Protein AF-A0A9Q8LG36-F1 (afdb_monomer)

Organism: Passalora fulva (NCBI:txid5499)

Mean predicted aligned error: 18.09 Å

Secondary structure (DSSP, 8-state):
-------------GGGEEEEEEE-TTS-EEEEEEEEEHHHHHHH-HHHHHHHHHTTSTTSPPPS---TTEEES--S-TTPPPPPHHHHHHHHHHHHT--TTS-GGGS---GGGSPP-TTS--HHHHHHHHHHHHHTT--HHHHHHHHHHHHHHHHHHSPPPHHHHHHHHHH-TT-HHHHHHHHHHHHHHHHTT------TT------EEE-TTS-EEE-S---HHHHHHHHHHHHHTTGGGG-HHHHHHHHHHHHHHHHHHHHHHHHHHHH---HHHHHHHHHHHHHHHHHHHHHHHHHHHHHHHHHHHHHHHHHHHHHHHHHHHHHHHHHHHHHHTT---

Radius of gyration: 33.24 Å; Cα contacts (8 Å, |Δi|>4): 312; chains: 1; bounding box: 101×82×97 Å

pLDDT: mean 75.53, std 16.31, range [35.5, 95.88]

Sequence (341 aa):
MPTTAANNMAPNNLNNTADVYVIDYQGLHQHVGKGINKTSLMLLSISAHSAFQTQASPGKAPPKTSDKHLFLLHEDKPGAPSAEPEAARIVCKWIDSYDPNKPIDAQVLTLDHIPESAGGPTLQQVVHLYHTAYAFRIDRQRRGNVLREAISDYIHNGPLSENEFRMLHDLLAFDDGTLKSAQHSTMHSQIHGCEPSKSKDDKQENKIVQDKDGKWHVYARPDPQEFEKIVAFAKGRGIWEGMEDAKRLIVCQKEQGLLSALQFQTREAHRLKDHKKATALRAQMAVKQALIKQLKEEMAAIGAAREAKEKARLEAAKKADEARKKKAEQEEARKQSQKPK

Nearest PDB structures (foldseek):
  3q84-assembly2_G  TM=3.338E-01  e=6.454E+00  Homo sapiens

Structure (mmCIF, N/CA/C/O backbone):
data_AF-A0A9Q8LG36-F1
#
_entry.id   AF-A0A9Q8LG36-F1
#
loop_
_atom_site.group_PDB
_atom_site.id
_atom_site.type_symbol
_atom_site.label_atom_id
_atom_site.label_alt_id
_atom_site.label_comp_id
_atom_site.label_asym_id
_atom_site.label_entity_id
_atom_site.label_seq_id
_atom_site.pdbx_PDB_ins_code
_atom_site.Cartn_x
_atom_site.Cartn_y
_atom_site.Cartn_z
_atom_site.occupancy
_atom_site.B_iso_or_equiv
_atom_site.auth_seq_id
_atom_site.auth_comp_id
_atom_site.auth_asym_id
_atom_site.auth_atom_id
_atom_site.pdbx_PDB_model_num
ATOM 1 N N . MET A 1 1 ? -58.826 -7.551 23.451 1.00 41.16 1 MET A N 1
ATOM 2 C CA . MET A 1 1 ? -58.103 -6.276 23.279 1.00 41.16 1 MET A CA 1
ATOM 3 C C . MET A 1 1 ? -56.631 -6.539 23.549 1.00 41.16 1 MET A C 1
ATOM 5 O O . MET A 1 1 ? -56.345 -6.982 24.655 1.00 41.16 1 MET A O 1
ATOM 9 N N . PRO A 1 2 ? -55.722 -6.384 22.575 1.00 36.31 2 PRO A N 1
ATOM 10 C CA . PRO A 1 2 ? -54.299 -6.521 22.836 1.00 36.31 2 PRO A CA 1
ATOM 11 C C . PRO A 1 2 ? -53.760 -5.189 23.366 1.00 36.31 2 PRO A C 1
ATOM 13 O O . PRO A 1 2 ? -53.934 -4.139 22.751 1.00 36.31 2 PRO A O 1
ATOM 16 N N . THR A 1 3 ? -53.146 -5.238 24.540 1.00 35.50 3 THR A N 1
ATOM 17 C CA . THR A 1 3 ? -52.443 -4.127 25.174 1.00 35.50 3 THR A CA 1
ATOM 18 C C . THR A 1 3 ? -51.145 -3.859 24.416 1.00 35.50 3 THR A C 1
ATOM 20 O O . THR A 1 3 ? -50.233 -4.680 24.394 1.00 35.50 3 THR A O 1
ATOM 23 N N . THR A 1 4 ? -51.080 -2.694 23.778 1.00 40.31 4 THR A N 1
ATOM 24 C CA . THR A 1 4 ? -49.877 -2.078 23.216 1.00 40.31 4 THR A CA 1
ATOM 25 C C . THR A 1 4 ? -48.801 -1.946 24.291 1.00 40.31 4 THR A C 1
ATOM 27 O O . THR A 1 4 ? -48.932 -1.138 25.211 1.00 40.31 4 THR A O 1
ATOM 30 N N . ALA A 1 5 ? -47.724 -2.722 24.168 1.00 38.59 5 ALA A N 1
ATOM 31 C CA . ALA A 1 5 ? -46.488 -2.469 24.892 1.00 38.59 5 ALA A CA 1
ATOM 32 C C . ALA A 1 5 ? -45.823 -1.233 24.273 1.00 38.59 5 ALA A C 1
ATOM 34 O O . ALA A 1 5 ? -45.309 -1.274 23.155 1.00 38.59 5 ALA A O 1
ATOM 35 N N . ALA A 1 6 ? -45.894 -0.112 24.988 1.00 38.28 6 ALA A N 1
ATOM 36 C CA . ALA A 1 6 ? -45.134 1.081 24.669 1.00 38.28 6 ALA A CA 1
ATOM 37 C C . ALA A 1 6 ? -43.638 0.754 24.781 1.00 38.28 6 ALA A C 1
ATOM 39 O O . ALA A 1 6 ? -43.144 0.391 25.849 1.00 38.28 6 ALA A O 1
ATOM 40 N N . ASN A 1 7 ? -42.931 0.872 23.657 1.00 37.97 7 ASN A N 1
ATOM 41 C CA . ASN A 1 7 ? -41.477 0.874 23.608 1.00 37.97 7 ASN A CA 1
ATOM 42 C C . ASN A 1 7 ? -40.963 2.027 24.479 1.00 37.97 7 ASN A C 1
ATOM 44 O O . ASN A 1 7 ? -41.039 3.193 24.093 1.00 37.97 7 ASN A O 1
ATOM 48 N N . ASN A 1 8 ? -40.421 1.687 25.646 1.00 37.72 8 ASN A N 1
ATOM 49 C CA . ASN A 1 8 ? -39.561 2.573 26.417 1.00 37.72 8 ASN A CA 1
ATOM 50 C C . ASN A 1 8 ? -38.268 2.796 25.620 1.00 37.72 8 ASN A C 1
ATOM 52 O O . ASN A 1 8 ? -37.292 2.064 25.774 1.00 37.72 8 ASN A O 1
ATOM 56 N N . MET A 1 9 ? -38.262 3.809 24.752 1.00 39.25 9 MET A N 1
ATOM 57 C CA . MET A 1 9 ? -37.021 4.431 24.303 1.00 39.25 9 MET A CA 1
ATOM 58 C C . MET A 1 9 ? -36.369 5.075 25.527 1.00 39.25 9 MET A C 1
ATOM 60 O O . MET A 1 9 ? -36.875 6.054 26.075 1.00 39.25 9 MET A O 1
ATOM 64 N N . ALA A 1 10 ? -35.269 4.479 25.984 1.00 36.72 10 ALA A N 1
ATOM 65 C CA . ALA A 1 10 ? -34.427 5.059 27.015 1.00 36.72 10 ALA A CA 1
ATOM 66 C C . ALA A 1 10 ? -33.993 6.482 26.600 1.00 36.72 10 ALA A C 1
ATOM 68 O O . ALA A 1 10 ? -33.726 6.718 25.418 1.00 36.72 10 ALA A O 1
ATOM 69 N N . PRO A 1 11 ? -33.917 7.438 27.540 1.00 39.19 11 PRO A N 1
ATOM 70 C CA . PRO A 1 11 ? -33.486 8.795 27.237 1.00 39.19 11 PRO A CA 1
ATOM 71 C C . PRO A 1 11 ? -32.058 8.778 26.676 1.00 39.19 11 PRO A C 1
ATOM 73 O O . PRO A 1 11 ? -31.136 8.267 27.313 1.00 39.19 11 PRO A O 1
ATOM 76 N N . ASN A 1 12 ? -31.889 9.345 25.477 1.00 42.06 12 ASN A N 1
ATOM 77 C CA . ASN A 1 12 ? -30.594 9.580 24.844 1.00 42.06 12 ASN A CA 1
ATOM 78 C C . ASN A 1 12 ? -29.689 10.351 25.809 1.00 42.06 12 ASN A C 1
ATOM 80 O O . ASN A 1 12 ? -29.863 11.548 26.040 1.00 42.06 12 ASN A O 1
ATOM 84 N N . ASN A 1 13 ? -28.709 9.652 26.370 1.00 48.84 13 ASN A N 1
ATOM 85 C CA . ASN A 1 13 ? -27.679 10.233 27.210 1.00 48.84 13 ASN A CA 1
ATOM 86 C C . ASN A 1 13 ? -26.701 10.987 26.289 1.00 48.84 13 ASN A C 1
ATOM 88 O O . ASN A 1 13 ? -25.654 10.461 25.917 1.00 48.84 13 ASN A O 1
ATOM 92 N N . LEU A 1 14 ? -27.074 12.210 25.886 1.00 52.03 14 LEU A N 1
ATOM 93 C CA . LEU A 1 14 ? -26.307 13.127 25.015 1.00 52.03 14 LEU A CA 1
ATOM 94 C C . LEU A 1 14 ? -24.850 13.335 25.480 1.00 52.03 14 LEU A C 1
ATOM 96 O O . LEU A 1 14 ? -23.993 13.752 24.707 1.00 52.03 14 LEU A O 1
ATOM 100 N N . ASN A 1 15 ? -24.543 12.987 26.732 1.00 64.62 15 ASN A N 1
ATOM 101 C CA . ASN A 1 15 ? -23.197 13.038 27.289 1.00 64.62 15 ASN A CA 1
ATOM 102 C C . ASN A 1 15 ? -22.247 11.929 26.800 1.00 64.62 15 ASN A C 1
ATOM 104 O O . ASN A 1 15 ? -21.044 12.046 27.036 1.00 64.62 15 ASN A O 1
ATOM 108 N N . ASN A 1 16 ? -22.739 10.874 26.135 1.00 84.69 16 ASN A N 1
ATOM 109 C CA . ASN A 1 16 ? -21.908 9.748 25.679 1.00 84.69 16 ASN A CA 1
ATOM 110 C C . ASN A 1 16 ? -21.645 9.720 24.164 1.00 84.69 16 ASN A C 1
ATOM 112 O O . ASN A 1 16 ? -21.193 8.706 23.632 1.00 84.69 16 ASN A O 1
ATOM 116 N N . THR A 1 17 ? -21.917 10.815 23.460 1.00 89.94 17 THR A N 1
ATOM 117 C CA . THR A 1 17 ? -21.641 10.935 22.025 1.00 89.94 17 THR A CA 1
ATOM 118 C C . THR A 1 17 ? -20.524 11.939 21.752 1.00 89.94 17 THR A C 1
ATOM 120 O O . THR A 1 17 ? -20.318 12.880 22.527 1.00 89.94 17 THR A O 1
ATOM 123 N N . ALA A 1 18 ? -19.805 11.732 20.651 1.00 90.94 18 ALA A N 1
ATOM 124 C CA . ALA A 1 18 ? -18.738 12.594 20.172 1.00 90.94 18 ALA A CA 1
ATOM 125 C C . ALA A 1 18 ? -18.892 12.899 18.677 1.00 90.94 18 ALA A C 1
ATOM 127 O O . ALA A 1 18 ? -19.234 12.018 17.889 1.00 90.94 18 ALA A O 1
ATOM 128 N N . ASP A 1 19 ? -18.583 14.134 18.297 1.00 91.62 19 ASP A N 1
ATOM 129 C CA . ASP A 1 19 ? -18.460 14.542 16.903 1.00 91.62 19 ASP A CA 1
ATOM 130 C C . ASP A 1 19 ? -16.986 14.484 16.489 1.00 91.62 19 ASP A C 1
ATOM 132 O O . ASP A 1 19 ? -16.099 14.960 17.205 1.00 91.62 19 ASP A O 1
ATOM 136 N N . VAL A 1 20 ? -16.716 13.880 15.335 1.00 92.06 20 VAL A N 1
ATOM 137 C CA . VAL A 1 20 ? -15.369 13.623 14.822 1.00 92.06 20 VAL A CA 1
ATOM 138 C C . VAL A 1 20 ? -15.087 14.516 13.626 1.00 92.06 20 VAL A C 1
ATOM 140 O O . VAL A 1 20 ? -15.834 14.510 12.644 1.00 92.06 20 VAL A O 1
ATOM 143 N N . TYR A 1 21 ? -13.971 15.237 13.692 1.00 91.62 21 TYR A N 1
ATOM 144 C CA . TYR A 1 21 ? -13.496 16.122 12.637 1.00 91.62 21 TYR A CA 1
ATOM 145 C C . TYR A 1 21 ? -12.107 15.700 12.156 1.00 91.62 21 TYR A C 1
ATOM 147 O O . TYR A 1 21 ? -11.261 15.255 12.940 1.00 91.62 21 TYR A O 1
ATOM 155 N N . VAL A 1 22 ? -11.863 15.884 10.862 1.00 89.81 22 VAL A N 1
ATOM 156 C CA . VAL A 1 22 ? -10.539 15.772 10.237 1.00 89.81 22 VAL A CA 1
ATOM 157 C C . VAL A 1 22 ? -10.182 17.093 9.574 1.00 89.81 22 VAL A C 1
ATOM 159 O O . VAL A 1 22 ? -11.069 17.835 9.163 1.00 89.81 22 VAL A O 1
ATOM 162 N N . ILE A 1 23 ? -8.891 17.386 9.475 1.00 83.50 23 ILE A N 1
ATOM 163 C CA . ILE A 1 23 ? -8.388 18.521 8.701 1.00 83.50 23 ILE A CA 1
ATOM 164 C C . ILE A 1 23 ? -7.998 17.976 7.330 1.00 83.50 23 ILE A C 1
ATOM 166 O O . ILE A 1 23 ? -7.192 17.047 7.252 1.00 83.50 23 ILE A O 1
ATOM 170 N N . ASP A 1 24 ? -8.596 18.507 6.268 1.00 79.75 24 ASP A N 1
ATOM 171 C CA . ASP A 1 24 ? -8.255 18.110 4.903 1.00 79.75 24 ASP A CA 1
ATOM 172 C C . ASP A 1 24 ? -6.941 18.749 4.417 1.00 79.75 24 ASP A C 1
ATOM 174 O O . ASP A 1 24 ? -6.281 19.518 5.118 1.00 79.75 24 ASP A O 1
ATOM 178 N N . TYR A 1 25 ? -6.546 18.438 3.181 1.00 74.81 25 TYR A N 1
ATOM 179 C CA . TYR A 1 25 ? -5.323 18.968 2.571 1.00 74.81 25 TYR A CA 1
ATOM 180 C C . TYR A 1 25 ? -5.343 20.493 2.348 1.00 74.81 25 TYR A C 1
ATOM 182 O O . TYR A 1 25 ? -4.298 21.074 2.064 1.00 74.81 25 TYR A O 1
ATOM 190 N N . GLN A 1 26 ? -6.507 21.144 2.449 1.00 78.38 26 GLN A N 1
ATOM 191 C CA . GLN A 1 26 ? -6.664 22.599 2.358 1.00 78.38 26 GLN A CA 1
ATOM 192 C C . GLN A 1 26 ? -6.627 23.271 3.736 1.00 78.38 26 GLN A C 1
ATOM 194 O O . GLN A 1 26 ? -6.734 24.494 3.821 1.00 78.38 26 GLN A O 1
ATOM 199 N N . GLY A 1 27 ? -6.477 22.494 4.814 1.00 76.44 27 GLY A N 1
ATOM 200 C CA . GLY A 1 27 ? -6.545 22.998 6.181 1.00 76.44 27 GLY A CA 1
ATOM 201 C C . GLY A 1 27 ? -7.978 23.210 6.678 1.00 76.44 27 GLY A C 1
ATOM 202 O O . GLY A 1 27 ? -8.170 23.827 7.725 1.00 76.44 27 GLY A O 1
ATOM 203 N N . LEU A 1 28 ? -8.996 22.730 5.954 1.00 81.94 28 LEU A N 1
ATOM 204 C CA . LEU A 1 28 ? -10.392 22.890 6.350 1.00 81.94 28 LEU A CA 1
ATOM 205 C C . LEU A 1 28 ? -10.835 21.740 7.252 1.00 81.94 28 LEU A C 1
ATOM 207 O O . LEU A 1 28 ? -10.562 20.566 7.003 1.00 81.94 28 LEU A O 1
ATOM 211 N N . HIS A 1 29 ? -11.566 22.090 8.309 1.00 85.62 29 HIS A N 1
ATOM 212 C CA . HIS A 1 29 ? -12.158 21.117 9.217 1.00 85.62 29 HIS A CA 1
ATOM 213 C C . HIS A 1 29 ? -13.386 20.484 8.557 1.00 85.62 29 HIS A C 1
ATOM 215 O O . HIS A 1 29 ? -14.403 21.147 8.348 1.00 85.62 29 HIS A O 1
ATOM 221 N N . GLN A 1 30 ? -13.317 19.188 8.279 1.00 90.38 30 GLN A N 1
ATOM 222 C CA . GLN A 1 30 ? -14.431 18.405 7.767 1.00 90.38 30 GLN A CA 1
ATOM 223 C C . GLN A 1 30 ? -15.044 17.551 8.871 1.00 90.38 30 GLN A C 1
ATOM 225 O O . GLN A 1 30 ? -14.354 16.806 9.567 1.00 90.38 30 GLN A O 1
ATOM 230 N N . HIS A 1 31 ? -16.365 17.630 9.004 1.00 92.50 31 HIS A N 1
ATOM 231 C CA . HIS A 1 31 ? -17.130 16.766 9.893 1.00 92.50 31 HIS A CA 1
ATOM 232 C C . HIS A 1 31 ? -17.283 15.376 9.254 1.00 92.50 31 HIS A C 1
ATOM 234 O O . HIS A 1 31 ? -17.828 15.250 8.153 1.00 92.50 31 HIS A O 1
ATOM 240 N N . VAL A 1 32 ? -16.790 14.334 9.927 1.00 93.56 32 VAL A N 1
ATOM 241 C CA . VAL A 1 32 ? -16.752 12.955 9.395 1.00 93.56 32 VAL A CA 1
ATOM 242 C C . VAL A 1 32 ? -17.523 11.941 10.240 1.00 93.56 32 VAL A C 1
ATOM 244 O O . VAL A 1 32 ? -17.821 10.850 9.769 1.00 93.56 32 VAL A O 1
ATOM 247 N N . GLY A 1 33 ? -17.909 12.284 11.465 1.00 92.56 33 GLY A N 1
ATOM 248 C CA . GLY A 1 33 ? -18.753 11.418 12.281 1.00 92.56 33 GLY A CA 1
ATOM 249 C C . GLY A 1 33 ? -19.581 12.243 13.242 1.00 92.56 33 GLY A C 1
ATOM 250 O O . GLY A 1 33 ? -19.007 12.918 14.085 1.00 92.56 33 GLY A O 1
ATOM 251 N N . LYS A 1 34 ? -20.908 12.174 13.124 1.00 92.44 34 LYS A N 1
ATOM 252 C CA . LYS A 1 34 ? -21.833 12.884 14.008 1.00 92.44 34 LYS A CA 1
ATOM 253 C C . LYS A 1 34 ? -22.373 11.934 15.065 1.00 92.44 34 LYS A C 1
ATOM 255 O O . LYS A 1 34 ? -22.936 10.903 14.710 1.00 92.44 34 LYS A O 1
ATOM 260 N N . GLY A 1 35 ? -22.275 12.316 16.332 1.00 90.81 35 GLY A N 1
ATOM 261 C CA . GLY A 1 35 ? -22.903 11.589 17.431 1.00 90.81 35 GLY A CA 1
ATOM 262 C C . GLY A 1 35 ? -22.339 10.184 17.674 1.00 90.81 35 GLY A C 1
ATOM 263 O O . GLY A 1 35 ? -23.063 9.331 18.176 1.00 90.81 35 GLY A O 1
ATOM 264 N N . ILE A 1 36 ? -21.070 9.946 17.338 1.00 93.31 36 ILE A N 1
ATOM 265 C CA . ILE A 1 36 ? -20.403 8.644 17.482 1.00 93.31 36 ILE A CA 1
ATOM 266 C C . ILE A 1 36 ? -20.351 8.241 18.955 1.00 93.31 36 ILE A C 1
ATOM 268 O O . ILE A 1 36 ? -20.038 9.070 19.816 1.00 93.31 36 ILE A O 1
ATOM 272 N N . ASN A 1 37 ? -20.601 6.966 19.263 1.00 91.81 37 ASN A N 1
ATOM 273 C CA . ASN A 1 37 ? -20.491 6.462 20.630 1.00 91.81 37 ASN A CA 1
ATOM 274 C C . ASN A 1 37 ? -19.079 6.695 21.207 1.00 91.81 37 ASN A C 1
ATOM 276 O O . ASN A 1 37 ? -18.092 6.091 20.776 1.00 91.81 37 ASN A O 1
ATOM 280 N N . LYS A 1 38 ? -18.983 7.553 22.230 1.00 90.56 38 LYS A N 1
ATOM 281 C CA . LYS A 1 38 ? -17.713 7.964 22.846 1.00 90.56 38 LYS A CA 1
ATOM 282 C C . LYS A 1 38 ? -16.985 6.792 23.499 1.00 90.56 38 LYS A C 1
ATOM 284 O O . LYS A 1 38 ? -15.760 6.735 23.445 1.00 90.56 38 LYS A O 1
ATOM 289 N N . THR A 1 39 ? -17.718 5.847 24.087 1.00 90.38 39 THR A N 1
ATOM 290 C CA . THR A 1 39 ? -17.139 4.656 24.723 1.00 90.38 39 THR A CA 1
ATOM 291 C C . THR A 1 39 ? -16.475 3.750 23.686 1.00 90.38 39 THR A C 1
ATOM 293 O O . THR A 1 39 ? -15.311 3.393 23.858 1.00 90.38 39 THR A O 1
ATOM 296 N N . SER A 1 40 ? -17.166 3.437 22.586 1.00 92.50 40 SER A N 1
ATOM 297 C CA . SER A 1 40 ? -16.614 2.637 21.482 1.00 92.50 40 SER A CA 1
ATOM 298 C C . SER A 1 40 ? -15.424 3.335 20.826 1.00 92.50 40 SER A C 1
ATOM 300 O O . SER A 1 40 ? -14.384 2.718 20.595 1.00 92.50 40 SER A O 1
ATOM 302 N N . LEU A 1 41 ? -15.531 4.648 20.602 1.00 92.44 41 LEU A N 1
ATOM 303 C CA . LEU A 1 41 ? -14.451 5.459 20.047 1.00 92.44 41 LEU A CA 1
ATOM 304 C C . LEU A 1 41 ? -13.206 5.437 20.946 1.00 92.44 41 LEU A C 1
ATOM 306 O O . LEU A 1 41 ? -12.112 5.180 20.455 1.00 92.44 41 LEU A O 1
ATOM 310 N N . MET A 1 42 ? -13.354 5.628 22.259 1.00 91.25 42 MET A N 1
ATOM 311 C CA . MET A 1 42 ? -12.242 5.544 23.218 1.00 91.25 42 MET A CA 1
ATOM 312 C C . MET A 1 42 ? -11.682 4.129 23.394 1.00 91.25 42 MET A C 1
ATOM 314 O O . MET A 1 42 ? -10.530 3.985 23.798 1.00 91.25 42 MET A O 1
ATOM 318 N N . LEU A 1 43 ? -12.486 3.093 23.155 1.00 91.12 43 LEU A N 1
ATOM 319 C CA . LEU A 1 43 ? -12.048 1.702 23.238 1.00 91.12 43 LEU A CA 1
ATOM 320 C C . LEU A 1 43 ? -11.192 1.308 22.027 1.00 91.12 43 LEU A C 1
ATOM 322 O O . LEU A 1 43 ? -10.223 0.566 22.172 1.00 91.12 43 LEU A O 1
ATOM 326 N N . LEU A 1 44 ? -11.564 1.782 20.836 1.00 92.25 44 LEU A N 1
ATOM 327 C CA . LEU A 1 44 ? -10.950 1.375 19.571 1.00 92.25 44 LEU A CA 1
ATOM 328 C C . LEU A 1 44 ? -9.839 2.322 19.097 1.00 92.25 44 LEU A C 1
ATOM 330 O O . LEU A 1 44 ? -8.921 1.876 18.410 1.00 92.25 44 LEU A O 1
ATOM 334 N N . SER A 1 45 ? -9.900 3.606 19.463 1.00 92.81 45 SER A N 1
ATOM 335 C CA . SER A 1 45 ? -8.930 4.635 19.073 1.00 92.81 45 SER A CA 1
ATOM 336 C C . SER A 1 45 ? -8.108 5.099 20.272 1.00 92.81 45 SER A C 1
ATOM 338 O O . SER A 1 45 ? -8.608 5.777 21.173 1.00 92.81 45 SER A O 1
ATOM 340 N N . ILE A 1 46 ? -6.807 4.792 20.258 1.00 89.81 46 ILE A N 1
ATOM 341 C CA . ILE A 1 46 ? -5.863 5.260 21.290 1.00 89.81 46 ILE A CA 1
ATOM 342 C C . ILE A 1 46 ? -5.769 6.794 21.275 1.00 89.81 46 ILE A C 1
ATOM 344 O O . ILE A 1 46 ? -5.635 7.424 22.330 1.00 89.81 46 ILE A O 1
ATOM 348 N N . SER A 1 47 ? -5.881 7.409 20.091 1.00 86.75 47 SER A N 1
ATOM 349 C CA . SER A 1 47 ? -5.911 8.867 19.940 1.00 86.75 47 SER A CA 1
ATOM 350 C C . SER A 1 47 ? -7.112 9.469 20.672 1.00 86.75 47 SER A C 1
ATOM 352 O O . SER A 1 47 ? -6.950 10.410 21.448 1.00 86.75 47 SER A O 1
ATOM 354 N N . ALA A 1 48 ? -8.305 8.893 20.492 1.00 88.69 48 ALA A N 1
ATOM 355 C CA . ALA A 1 48 ? -9.517 9.361 21.157 1.00 88.69 48 ALA A CA 1
ATOM 356 C C . ALA A 1 48 ? -9.489 9.096 22.663 1.00 88.69 48 ALA A C 1
ATOM 358 O O . ALA A 1 48 ? -9.861 9.970 23.446 1.00 88.69 48 ALA A O 1
ATOM 359 N N . HIS A 1 49 ? -8.995 7.928 23.079 1.00 88.44 49 HIS A N 1
ATOM 360 C CA . HIS A 1 49 ? -8.783 7.605 24.488 1.00 88.44 49 HIS A CA 1
ATOM 361 C C . HIS A 1 49 ? -7.947 8.682 25.186 1.00 88.44 49 HIS A C 1
ATOM 363 O O . HIS A 1 49 ? -8.360 9.245 26.200 1.00 88.44 49 HIS A O 1
ATOM 369 N N . SER A 1 50 ? -6.805 9.021 24.584 1.00 84.06 50 SER A N 1
ATOM 370 C CA . SER A 1 50 ? -5.877 10.025 25.103 1.00 84.06 50 SER A CA 1
ATOM 371 C C . SER A 1 50 ? -6.505 11.422 25.124 1.00 84.06 50 SER A C 1
ATOM 373 O O . SER A 1 50 ? -6.405 12.127 26.131 1.00 84.06 50 SER A O 1
ATOM 375 N N . ALA A 1 51 ? -7.192 11.816 24.046 1.00 83.19 51 ALA A N 1
ATOM 376 C CA . ALA A 1 51 ? -7.840 13.122 23.933 1.00 83.19 51 ALA A CA 1
ATOM 377 C C . ALA A 1 51 ? -8.936 13.320 24.995 1.00 83.19 51 ALA A C 1
ATOM 379 O O . ALA A 1 51 ? -8.976 14.345 25.673 1.00 83.19 51 ALA A O 1
ATOM 380 N N . PHE A 1 52 ? -9.793 12.321 25.208 1.00 83.56 52 PHE A N 1
ATOM 381 C CA . PHE A 1 52 ? -10.893 12.438 26.163 1.00 83.56 52 PHE A CA 1
ATOM 382 C C . PHE A 1 52 ? -10.478 12.226 27.625 1.00 83.56 52 PHE A C 1
ATOM 384 O O . PHE A 1 52 ? -11.078 12.834 28.511 1.00 83.56 52 PHE A O 1
ATOM 391 N N . GLN A 1 53 ? -9.445 11.425 27.914 1.00 79.00 53 GLN A N 1
ATOM 392 C CA . GLN A 1 53 ? -8.927 11.280 29.284 1.00 79.00 53 GLN A CA 1
ATOM 393 C C . GLN A 1 53 ? -8.129 12.497 29.756 1.00 79.00 53 GLN A C 1
ATOM 395 O O . GLN A 1 53 ? -8.220 12.886 30.923 1.00 79.00 53 GLN A O 1
ATOM 400 N N . THR A 1 54 ? -7.359 13.131 28.867 1.00 65.56 54 THR A N 1
ATOM 401 C CA . THR A 1 54 ? -6.613 14.351 29.215 1.00 65.56 54 THR A CA 1
ATOM 402 C C . THR A 1 54 ? -7.538 15.516 29.560 1.00 65.56 54 THR A C 1
ATOM 404 O O . THR A 1 54 ? -7.213 16.290 30.457 1.00 65.56 54 THR A O 1
ATOM 407 N N . GLN A 1 55 ? -8.725 15.585 28.951 1.00 61.00 55 GLN A N 1
ATOM 408 C CA . GLN A 1 55 ? -9.782 16.536 29.315 1.00 61.00 55 GLN A CA 1
ATOM 409 C C . GLN A 1 55 ? -10.425 16.268 30.690 1.00 61.00 55 GLN A C 1
ATOM 411 O O . GLN A 1 55 ? -11.039 17.168 31.258 1.00 61.00 55 GLN A O 1
ATOM 416 N N . ALA A 1 56 ? -10.308 15.049 31.226 1.00 57.53 56 ALA A N 1
ATOM 417 C CA . ALA A 1 56 ? -10.941 14.644 32.484 1.00 57.53 56 ALA A CA 1
ATOM 418 C C . ALA A 1 56 ? -10.015 14.756 33.712 1.00 57.53 56 ALA A C 1
ATOM 420 O O . ALA A 1 56 ? -10.471 14.571 34.840 1.00 57.53 56 ALA A O 1
ATOM 421 N N . SER A 1 57 ? -8.723 15.045 33.520 1.00 52.34 57 SER A N 1
ATOM 422 C CA . SER A 1 57 ? -7.739 15.071 34.609 1.00 52.34 57 SER A CA 1
ATOM 423 C C . SER A 1 57 ? -7.757 16.412 35.370 1.00 52.34 57 SER A C 1
ATOM 425 O O . SER A 1 57 ? -7.543 17.458 34.752 1.00 52.34 57 SER A O 1
ATOM 427 N N . PRO A 1 58 ? -7.946 16.420 36.704 1.00 46.31 58 PRO A N 1
ATOM 428 C CA . PRO A 1 58 ? -7.920 17.645 37.497 1.00 46.31 58 PRO A CA 1
ATOM 429 C C . PRO A 1 58 ? -6.486 18.191 37.572 1.00 46.31 58 PRO A C 1
ATOM 431 O O . PRO A 1 58 ? -5.586 17.520 38.068 1.00 46.31 58 PRO A O 1
ATOM 434 N N . GLY A 1 59 ? -6.264 19.408 37.063 1.00 55.53 59 GLY A N 1
ATOM 435 C CA . GLY A 1 59 ? -4.992 20.137 37.196 1.00 55.53 59 GLY A CA 1
ATOM 436 C C . GLY A 1 59 ? -4.226 20.426 35.900 1.00 55.53 59 GLY A C 1
ATOM 437 O O . GLY A 1 59 ? -3.249 21.169 35.943 1.00 55.53 59 GLY A O 1
ATOM 438 N N . LYS A 1 60 ? -4.657 19.911 34.739 1.00 52.41 60 LYS A N 1
ATOM 439 C CA . LYS A 1 60 ? -4.149 20.374 33.433 1.00 52.41 60 LYS A CA 1
ATOM 440 C C . LYS A 1 60 ? -5.092 21.423 32.855 1.00 52.41 60 LYS A C 1
ATOM 442 O O . LYS A 1 60 ? -6.306 21.248 32.898 1.00 52.41 60 LYS A O 1
ATOM 447 N N . ALA A 1 61 ? -4.527 22.515 32.331 1.00 48.28 61 ALA A N 1
ATOM 448 C CA .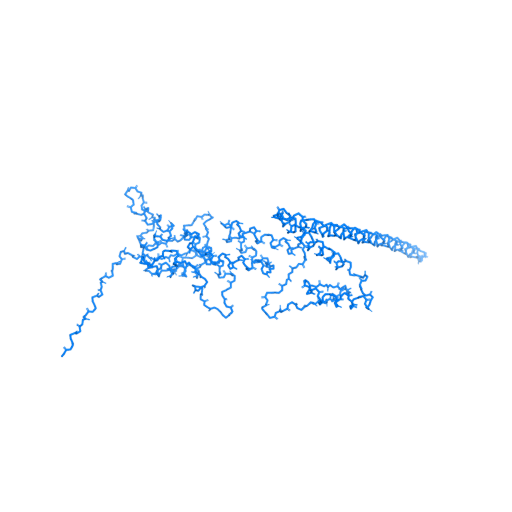 ALA A 1 61 ? -5.301 23.534 31.633 1.00 48.28 61 ALA A CA 1
ATOM 449 C C . ALA A 1 61 ? -6.132 22.853 30.529 1.00 48.28 61 ALA A C 1
ATOM 451 O O . ALA A 1 61 ? -5.562 22.062 29.768 1.00 48.28 61 ALA A O 1
ATOM 452 N N . PRO A 1 62 ? -7.453 23.097 30.463 1.00 48.38 62 PRO A N 1
ATOM 453 C CA . PRO A 1 62 ? -8.291 22.480 29.449 1.00 48.38 62 PRO A CA 1
ATOM 454 C C . PRO A 1 62 ? -7.730 22.826 28.062 1.00 48.38 62 PRO A C 1
ATOM 456 O O . PRO A 1 62 ? -7.293 23.966 27.854 1.00 48.38 62 PRO A O 1
ATOM 459 N N . PRO A 1 63 ? -7.694 21.872 27.114 1.00 49.44 63 PRO A N 1
ATOM 460 C CA . PRO A 1 63 ? -7.338 22.198 25.740 1.00 49.44 63 PRO A CA 1
ATOM 461 C C . PRO A 1 63 ? -8.255 23.322 25.239 1.00 49.44 63 PRO A C 1
ATOM 463 O O . PRO A 1 63 ? -9.424 23.388 25.614 1.00 49.44 63 PRO A O 1
ATOM 466 N N . LYS A 1 64 ? -7.729 24.217 24.391 1.00 48.97 64 LYS A N 1
ATOM 467 C CA . LYS A 1 64 ? -8.445 25.398 23.855 1.00 48.97 64 LYS A CA 1
ATOM 468 C C . LYS A 1 64 ? -9.747 25.068 23.100 1.00 48.97 64 LYS A C 1
ATOM 470 O O . LYS A 1 64 ? -10.469 25.982 22.719 1.00 48.97 64 LYS A O 1
ATOM 475 N N . THR A 1 65 ? -10.052 23.795 22.874 1.00 47.78 65 THR A N 1
ATOM 476 C CA . THR A 1 65 ? -11.310 23.320 22.301 1.00 47.78 65 THR A CA 1
ATOM 477 C C . THR A 1 65 ? -12.390 23.308 23.385 1.00 47.78 65 THR A C 1
ATOM 479 O O . THR A 1 65 ? -12.396 22.442 24.259 1.00 47.78 65 THR A O 1
ATOM 482 N N . SER A 1 66 ? -13.300 24.277 23.334 1.00 47.03 66 SER A N 1
ATOM 483 C CA . SER A 1 66 ? -14.383 24.496 24.303 1.00 47.03 66 SER A CA 1
ATOM 484 C C . SER A 1 66 ? -15.422 23.367 24.402 1.00 47.03 66 SER A C 1
ATOM 486 O O . SER A 1 66 ? -16.239 23.399 25.319 1.00 47.03 66 SER A O 1
ATOM 488 N N . ASP A 1 67 ? -15.380 22.353 23.530 1.00 58.41 67 ASP A N 1
ATOM 489 C CA . ASP A 1 67 ? -16.404 21.306 23.454 1.00 58.41 67 ASP A CA 1
ATOM 490 C C . ASP A 1 67 ? -15.889 19.923 23.879 1.00 58.41 67 ASP A C 1
ATOM 492 O O . ASP A 1 67 ? -15.115 19.271 23.180 1.00 58.41 67 ASP A O 1
ATOM 496 N N . LYS A 1 68 ? -16.410 19.416 25.007 1.00 63.62 68 LYS A N 1
ATOM 497 C CA . LYS A 1 68 ? -16.136 18.073 25.582 1.00 63.62 68 LYS A CA 1
ATOM 498 C C . LYS A 1 68 ? -16.573 16.889 24.694 1.00 63.62 68 LYS A C 1
ATOM 500 O O . LYS A 1 68 ? -16.369 15.721 25.055 1.00 63.62 68 LYS A O 1
ATOM 505 N N . HIS A 1 69 ? -17.209 17.198 23.568 1.00 68.31 69 HIS A N 1
ATOM 506 C CA . HIS A 1 69 ? -17.775 16.259 22.603 1.00 68.31 69 HIS A CA 1
ATOM 507 C C . HIS A 1 69 ? -16.984 16.216 21.296 1.00 68.31 69 HIS A C 1
ATOM 509 O O . HIS A 1 69 ? -17.250 15.353 20.471 1.00 68.31 69 HIS A O 1
ATOM 515 N N . LEU A 1 70 ? -16.015 17.112 21.099 1.00 77.31 70 LEU A N 1
ATOM 516 C CA . LEU A 1 70 ? -15.293 17.210 19.840 1.00 77.31 70 LEU A CA 1
ATOM 517 C C . LEU A 1 70 ? -14.018 16.362 19.876 1.00 77.31 70 LEU A C 1
ATOM 519 O O . LEU A 1 70 ? -13.174 16.524 20.759 1.00 77.31 70 LEU A O 1
ATOM 523 N N . PHE A 1 71 ? -13.871 15.473 18.895 1.00 82.06 71 PHE A N 1
ATOM 524 C CA . PHE A 1 71 ? -12.639 14.740 18.628 1.00 82.06 71 PHE A CA 1
ATOM 525 C C . PHE A 1 71 ? -12.046 15.194 17.297 1.00 82.06 71 PHE A C 1
ATOM 527 O O . PHE A 1 71 ? -12.620 14.968 16.232 1.00 82.06 71 PHE A O 1
ATOM 534 N N . LEU A 1 72 ? -10.878 15.827 17.363 1.00 81.56 72 LEU A N 1
ATOM 535 C CA . LEU A 1 72 ? -10.102 16.200 16.190 1.00 81.56 72 LEU A CA 1
ATOM 536 C C . LEU A 1 72 ? -9.017 15.142 15.972 1.00 81.56 72 LEU A C 1
ATOM 538 O O . LEU A 1 72 ? -8.151 14.958 16.826 1.00 81.56 72 LEU A O 1
ATOM 542 N N . LEU A 1 73 ? -9.073 14.433 14.843 1.00 78.88 73 LEU A N 1
ATOM 543 C CA . LEU A 1 73 ? -8.150 13.329 14.557 1.00 78.88 73 LEU A CA 1
ATOM 544 C C . LEU A 1 73 ? -6.693 13.800 14.385 1.00 78.88 73 LEU A C 1
ATOM 546 O O . LEU A 1 73 ? -5.758 13.048 14.671 1.00 78.88 73 LEU A O 1
ATOM 550 N N . HIS A 1 74 ? -6.506 15.051 13.957 1.00 70.25 74 HIS A N 1
ATOM 551 C CA . HIS A 1 74 ? -5.204 15.686 13.782 1.00 70.25 74 HIS A CA 1
ATOM 552 C C . HIS A 1 74 ? -5.148 16.986 14.563 1.00 70.25 74 HIS A C 1
ATOM 554 O O . HIS A 1 74 ? -5.837 17.945 14.238 1.00 70.25 74 HIS A O 1
ATOM 560 N N . GLU A 1 75 ? -4.287 17.039 15.571 1.00 57.97 75 GLU A N 1
ATOM 561 C CA . GLU A 1 75 ? -3.779 18.331 16.015 1.00 57.97 75 GLU A CA 1
ATOM 562 C C . GLU A 1 75 ? -2.824 18.857 14.939 1.00 57.97 75 GLU A C 1
ATOM 564 O O . GLU A 1 75 ? -2.136 18.060 14.299 1.00 57.97 75 GLU A O 1
ATOM 569 N N . ASP A 1 76 ? -2.788 20.176 14.760 1.00 54.97 76 ASP A N 1
ATOM 570 C CA . ASP A 1 76 ? -2.016 20.925 13.755 1.00 54.97 76 ASP A CA 1
ATOM 571 C C . ASP A 1 76 ? -0.490 20.844 14.015 1.00 54.97 76 ASP A C 1
ATOM 573 O O . ASP A 1 76 ? 0.211 21.828 14.250 1.00 54.97 76 ASP A O 1
ATOM 577 N N . LYS A 1 77 ? 0.025 19.615 14.114 1.00 59.47 77 LYS A N 1
ATOM 578 C CA . LYS A 1 77 ? 1.400 19.270 14.466 1.00 59.47 77 LYS A CA 1
ATOM 579 C C . LYS A 1 77 ? 2.126 18.780 13.213 1.00 59.47 77 LYS A C 1
ATOM 581 O O . LYS A 1 77 ? 1.640 17.854 12.558 1.00 59.47 77 LYS A O 1
ATOM 586 N N . PRO A 1 78 ? 3.321 19.321 12.914 1.00 55.34 78 PRO A N 1
ATOM 587 C CA . PRO A 1 78 ? 4.143 18.839 11.811 1.00 55.34 78 PRO A CA 1
ATOM 588 C C . PRO A 1 78 ? 4.379 17.325 11.916 1.00 55.34 78 PRO A C 1
ATOM 590 O O . PRO A 1 78 ? 4.852 16.840 12.945 1.00 55.34 78 PRO A O 1
ATOM 593 N N . GLY A 1 79 ? 4.040 16.578 10.861 1.00 60.22 79 GLY A N 1
ATOM 594 C CA . GLY A 1 79 ? 4.241 15.125 10.787 1.00 60.22 79 GLY A CA 1
ATOM 595 C C . GLY A 1 79 ? 3.102 14.257 11.340 1.00 60.22 79 GLY A C 1
ATOM 596 O O . GLY A 1 79 ? 3.258 13.037 11.401 1.00 60.22 79 GLY A O 1
ATOM 597 N N . ALA A 1 80 ? 1.961 14.835 11.735 1.00 63.09 80 ALA A N 1
ATOM 598 C CA . ALA A 1 80 ? 0.763 14.038 11.997 1.00 63.09 80 ALA A CA 1
ATOM 599 C C . ALA A 1 80 ? 0.288 13.347 10.693 1.00 63.09 80 ALA A C 1
ATOM 601 O O . ALA A 1 80 ? 0.257 13.994 9.645 1.00 63.09 80 ALA A O 1
ATOM 602 N N . PRO A 1 81 ? -0.065 12.047 10.723 1.00 66.44 81 PRO A N 1
ATOM 603 C CA . PRO A 1 81 ? -0.518 11.331 9.528 1.00 66.44 81 PRO A CA 1
ATOM 604 C C . PRO A 1 81 ? -1.835 11.937 9.041 1.00 66.44 81 PRO A C 1
ATOM 606 O O . PRO A 1 81 ? -2.769 11.944 9.818 1.00 66.44 81 PRO A O 1
ATOM 609 N N . SER A 1 82 ? -1.938 12.432 7.805 1.00 79.62 82 SER A N 1
ATOM 610 C CA . SER A 1 82 ? -3.178 13.043 7.284 1.00 79.62 82 SER A CA 1
ATOM 611 C C . SER A 1 82 ? -4.248 11.992 6.944 1.00 79.62 82 SER A C 1
ATOM 613 O O . SER A 1 82 ? -3.994 11.065 6.179 1.00 79.62 82 SER A O 1
ATOM 615 N N . ALA A 1 83 ? -5.457 12.116 7.488 1.00 84.06 83 ALA A N 1
ATOM 616 C CA . ALA A 1 83 ? -6.566 11.226 7.158 1.00 84.06 83 ALA A CA 1
ATOM 617 C C . ALA A 1 83 ? -7.395 11.752 5.988 1.00 84.06 83 ALA A C 1
ATOM 619 O O . ALA A 1 83 ? -7.751 12.928 5.924 1.00 84.06 83 ALA A O 1
ATOM 620 N N . GLU A 1 84 ? -7.766 10.841 5.096 1.00 89.56 84 GLU A N 1
ATOM 621 C CA . GLU A 1 84 ? -8.692 11.148 4.012 1.00 89.56 84 GLU A CA 1
ATOM 622 C C . GLU A 1 84 ? -10.140 11.172 4.564 1.00 89.56 84 GLU A C 1
ATOM 624 O O . GLU A 1 84 ? -10.505 10.264 5.325 1.00 89.56 84 GLU A O 1
ATOM 629 N N . PRO A 1 85 ? -10.955 12.203 4.252 1.00 90.69 85 PRO A N 1
ATOM 630 C CA . PRO A 1 85 ? -12.279 12.372 4.850 1.00 90.69 85 PRO A CA 1
ATOM 631 C C . PRO A 1 85 ? -13.254 11.214 4.631 1.00 90.69 85 PRO A C 1
ATOM 633 O O . PRO A 1 85 ? -13.923 10.821 5.587 1.00 90.69 85 PRO A O 1
ATOM 636 N N . GLU A 1 86 ? -13.349 10.639 3.429 1.00 92.31 86 GLU A N 1
ATOM 637 C CA . GLU A 1 86 ? -14.271 9.522 3.172 1.00 92.31 86 GLU A CA 1
ATOM 638 C C . GLU A 1 86 ? -13.871 8.268 3.957 1.00 92.31 86 GLU A C 1
ATOM 640 O O . GLU A 1 86 ? -14.695 7.643 4.628 1.00 92.31 86 GLU A O 1
ATOM 645 N N . ALA A 1 87 ? -12.583 7.937 3.966 1.00 93.62 87 ALA A N 1
ATOM 646 C CA . ALA A 1 87 ? -12.013 6.873 4.773 1.00 93.62 87 ALA A CA 1
ATOM 647 C C . ALA A 1 87 ? -12.276 7.099 6.268 1.00 93.62 87 ALA A C 1
ATOM 649 O O . ALA A 1 87 ? -12.590 6.150 6.988 1.00 93.62 87 ALA A O 1
ATOM 650 N N . ALA A 1 88 ? -12.204 8.344 6.745 1.00 94.44 88 ALA A N 1
ATOM 651 C CA . ALA A 1 88 ? -12.517 8.669 8.133 1.00 94.44 88 ALA A CA 1
ATOM 652 C C . ALA A 1 88 ? -13.999 8.439 8.452 1.00 94.44 88 ALA A C 1
ATOM 654 O O . ALA A 1 88 ? -14.301 7.873 9.503 1.00 94.44 88 ALA A O 1
ATOM 655 N N . ARG A 1 89 ? -14.919 8.776 7.533 1.00 95.56 89 ARG A N 1
ATOM 656 C CA . ARG A 1 89 ? -16.352 8.454 7.675 1.00 95.56 89 ARG A CA 1
ATOM 657 C C . ARG A 1 89 ? -16.584 6.949 7.780 1.00 95.56 89 ARG A C 1
ATOM 659 O O . ARG A 1 89 ? -17.363 6.513 8.627 1.00 95.56 89 ARG A O 1
ATOM 666 N N . ILE A 1 90 ? -15.884 6.152 6.968 1.00 95.56 90 ILE A N 1
ATOM 667 C CA . ILE A 1 90 ? -15.962 4.684 7.018 1.00 95.56 90 ILE A CA 1
ATOM 668 C C . ILE A 1 90 ? -15.480 4.165 8.378 1.00 95.56 90 ILE A C 1
ATOM 670 O O . ILE A 1 90 ? -16.178 3.371 9.008 1.00 95.56 90 ILE A O 1
ATOM 674 N N . VAL A 1 91 ? -14.329 4.642 8.867 1.00 95.88 91 VAL A N 1
ATOM 675 C CA . VAL A 1 91 ? -13.808 4.258 10.190 1.00 95.88 91 VAL A CA 1
ATOM 676 C C . VAL A 1 91 ? -14.783 4.652 11.300 1.00 95.88 91 VAL A C 1
ATOM 678 O O . VAL A 1 91 ? -15.075 3.827 12.161 1.00 95.88 91 VAL A O 1
ATOM 681 N N . CYS A 1 92 ? -15.335 5.868 11.273 1.00 95.88 92 CYS A N 1
ATOM 682 C CA . CYS A 1 92 ? -16.335 6.310 12.246 1.00 95.88 92 CYS A CA 1
ATOM 683 C C . CYS A 1 92 ? -17.578 5.413 12.237 1.00 95.88 92 CYS A C 1
ATOM 685 O O . CYS A 1 92 ? -18.022 4.987 13.300 1.00 95.88 92 CYS A O 1
ATOM 687 N N . LYS A 1 93 ? -18.101 5.072 11.054 1.00 95.12 93 LYS A N 1
ATOM 688 C CA . LYS A 1 93 ? -19.248 4.165 10.912 1.00 95.12 93 LYS A CA 1
ATOM 689 C C . LYS A 1 93 ? -18.941 2.764 11.448 1.00 95.12 93 LYS A C 1
ATOM 691 O O . LYS A 1 93 ? -19.782 2.172 12.117 1.00 95.12 93 LYS A O 1
ATOM 696 N N . TRP A 1 94 ? -17.743 2.245 11.184 1.00 95.31 94 TRP A N 1
ATOM 697 C CA . TRP A 1 94 ? -17.298 0.960 11.723 1.00 95.31 94 TRP A CA 1
ATOM 698 C C . TRP A 1 94 ? -17.198 0.990 13.257 1.00 95.31 94 TRP A C 1
ATOM 700 O O . TRP A 1 94 ? -17.738 0.101 13.913 1.00 95.31 94 TRP A O 1
ATOM 710 N N . ILE A 1 95 ? -16.602 2.038 13.839 1.00 94.69 95 ILE A N 1
ATOM 711 C CA . ILE A 1 95 ? -16.532 2.229 15.300 1.00 94.69 95 ILE A CA 1
ATOM 712 C C . ILE A 1 95 ? -17.932 2.268 15.921 1.00 94.69 95 ILE A C 1
ATOM 714 O O . ILE A 1 95 ? -18.152 1.669 16.972 1.00 94.69 95 ILE A O 1
ATOM 718 N N . ASP A 1 96 ? -18.874 2.963 15.286 1.00 92.56 96 ASP A N 1
ATOM 719 C CA . ASP A 1 96 ? -20.241 3.102 15.797 1.00 92.56 96 ASP A CA 1
ATOM 720 C C . ASP A 1 96 ? -21.042 1.793 15.695 1.00 92.56 96 ASP A C 1
ATOM 722 O O . ASP A 1 96 ? -21.939 1.538 16.493 1.00 92.56 96 ASP A O 1
ATOM 726 N N . SER A 1 97 ? -20.662 0.911 14.763 1.00 92.12 97 SER A N 1
ATOM 727 C CA . SER A 1 97 ? -21.230 -0.437 14.633 1.00 92.12 97 SER A CA 1
ATOM 728 C C . SER A 1 97 ? -20.677 -1.460 15.634 1.00 92.12 97 SER A C 1
ATOM 730 O O . SER A 1 97 ? -21.131 -2.606 15.643 1.00 92.12 97 SER A O 1
ATOM 732 N N . TYR A 1 98 ? -19.700 -1.071 16.462 1.00 92.69 98 TYR A N 1
ATOM 733 C CA . TYR A 1 98 ? -19.060 -1.963 17.423 1.00 92.69 98 TYR A CA 1
ATOM 734 C C . TYR A 1 98 ? -20.055 -2.491 18.464 1.00 92.69 98 TYR A C 1
ATOM 736 O O . TYR A 1 98 ? -20.672 -1.729 19.211 1.00 92.69 98 TYR A O 1
ATOM 744 N N . ASP A 1 99 ? -20.151 -3.814 18.556 1.00 92.12 99 ASP A N 1
ATOM 745 C CA . ASP A 1 99 ? -20.996 -4.532 19.500 1.00 92.12 99 ASP A CA 1
ATOM 746 C C . ASP A 1 99 ? -20.131 -5.135 20.620 1.00 92.12 99 ASP A C 1
ATOM 748 O O . ASP A 1 99 ? -19.351 -6.061 20.369 1.00 92.12 99 ASP A O 1
ATOM 752 N N . PRO A 1 100 ? -20.263 -4.671 21.876 1.00 88.25 100 PRO A N 1
ATOM 753 C CA . PRO A 1 100 ? -19.476 -5.192 22.990 1.00 88.25 100 PRO A CA 1
ATOM 754 C C . PRO A 1 100 ? -19.776 -6.663 23.318 1.00 88.25 100 PRO A C 1
ATOM 756 O O . PRO A 1 100 ? -18.995 -7.286 24.033 1.00 88.25 100 PRO A O 1
ATOM 759 N N . ASN A 1 101 ? -20.878 -7.227 22.812 1.00 91.56 101 ASN A N 1
ATOM 760 C CA . ASN A 1 101 ? -21.260 -8.618 23.063 1.00 91.56 101 ASN A CA 1
ATOM 761 C C . ASN A 1 101 ? -20.663 -9.600 22.049 1.00 91.56 101 ASN A C 1
ATOM 763 O O . ASN A 1 101 ? -20.767 -10.814 22.234 1.00 91.56 101 ASN A O 1
ATOM 767 N N . LYS A 1 102 ? -20.054 -9.106 20.966 1.00 91.06 102 LYS A N 1
ATOM 768 C CA . LYS A 1 102 ? -19.425 -9.948 19.946 1.00 91.06 102 LYS A CA 1
ATOM 769 C C . LYS A 1 102 ? -17.924 -10.088 20.195 1.00 91.06 102 LYS A C 1
ATOM 771 O O . LYS A 1 102 ? -17.300 -9.158 20.710 1.00 91.06 102 LYS A O 1
ATOM 776 N N . PRO A 1 103 ? -17.311 -11.218 19.788 1.00 87.31 103 PRO A N 1
ATOM 777 C CA . PRO A 1 103 ? -15.867 -11.385 19.858 1.00 87.31 103 PRO A CA 1
ATOM 778 C C . PRO A 1 103 ? -15.152 -10.224 19.178 1.00 87.31 103 PRO A C 1
ATOM 780 O O . PRO A 1 103 ? -15.486 -9.826 18.061 1.00 87.31 103 PRO A O 1
ATOM 783 N N . ILE A 1 104 ? -14.160 -9.683 19.871 1.00 81.31 104 ILE A N 1
ATOM 784 C CA . ILE A 1 104 ? -13.495 -8.455 19.456 1.00 81.31 104 ILE A CA 1
ATOM 785 C C . ILE A 1 104 ? -12.687 -8.643 18.164 1.00 81.31 104 ILE A C 1
ATOM 787 O O . ILE A 1 104 ? -12.648 -7.753 17.319 1.00 81.31 104 ILE A O 1
ATOM 791 N N . ASP A 1 105 ? -12.142 -9.845 17.971 1.00 80.88 105 ASP A N 1
ATOM 792 C CA . ASP A 1 105 ? -11.363 -10.236 16.792 1.00 80.88 105 ASP A CA 1
ATOM 793 C C . ASP A 1 105 ? -12.241 -10.521 15.564 1.00 80.88 105 ASP A C 1
ATOM 795 O O . ASP A 1 105 ? -11.739 -10.600 14.448 1.00 80.88 105 ASP A O 1
ATOM 799 N N . ALA A 1 106 ? -13.558 -10.665 15.752 1.00 85.25 106 ALA A N 1
ATOM 800 C CA . ALA A 1 106 ? -14.516 -10.820 14.657 1.00 85.25 106 ALA A CA 1
ATOM 801 C C . ALA A 1 106 ? -15.015 -9.468 14.117 1.00 85.25 106 ALA A C 1
ATOM 803 O O . ALA A 1 106 ? -15.692 -9.421 13.093 1.00 85.25 106 ALA A O 1
ATOM 804 N N . GLN A 1 107 ? -14.698 -8.370 14.804 1.00 90.38 107 GLN A N 1
ATOM 805 C CA . GLN A 1 107 ? -15.146 -7.021 14.471 1.00 90.38 107 GLN A CA 1
ATOM 806 C C . GLN A 1 107 ? -13.962 -6.208 13.966 1.00 90.38 10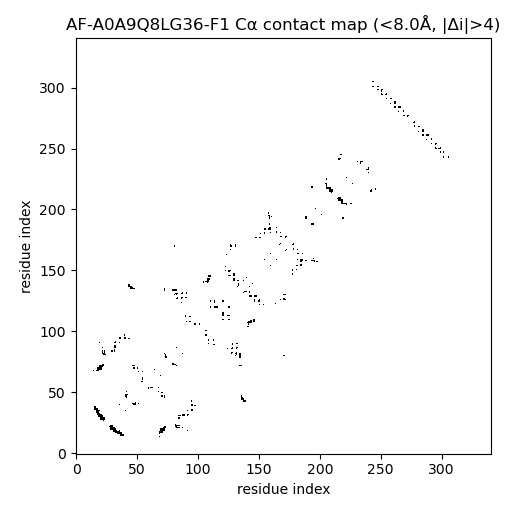7 GLN A C 1
ATOM 808 O O . GLN A 1 107 ? -13.524 -5.261 14.610 1.00 90.38 107 GLN A O 1
ATOM 813 N N . VAL A 1 108 ? -13.405 -6.624 12.830 1.00 92.62 108 VAL A N 1
ATOM 814 C CA . VAL A 1 108 ? -12.247 -5.985 12.190 1.00 92.62 108 VAL A CA 1
ATOM 815 C C . VAL A 1 108 ? -12.672 -5.181 10.972 1.00 92.62 108 VAL A C 1
ATOM 817 O O . VAL A 1 108 ? -13.721 -5.429 10.380 1.00 92.62 108 VAL A O 1
ATOM 820 N N . LEU A 1 109 ? -11.844 -4.216 10.588 1.00 92.00 109 LEU A N 1
ATOM 821 C CA . LEU A 1 109 ? -12.053 -3.450 9.369 1.00 92.00 109 LEU A CA 1
ATOM 822 C C . LEU A 1 109 ? -11.717 -4.321 8.143 1.00 92.00 109 LEU A C 1
ATOM 824 O O . LEU A 1 109 ? -10.640 -4.914 8.065 1.00 92.00 109 LEU A O 1
ATOM 828 N N . THR A 1 110 ? -12.646 -4.423 7.195 1.00 92.44 110 THR A N 1
ATOM 829 C CA . THR A 1 110 ? -12.544 -5.274 5.990 1.00 92.44 110 THR A CA 1
ATOM 830 C C . THR A 1 110 ? -12.862 -4.487 4.721 1.00 92.44 110 THR A C 1
ATOM 832 O O . THR A 1 110 ? -13.316 -3.344 4.790 1.00 92.44 110 THR A O 1
ATOM 835 N N . LEU A 1 111 ? -12.654 -5.109 3.556 1.00 91.25 111 LEU A N 1
ATOM 836 C CA . LEU A 1 111 ? -12.991 -4.526 2.253 1.00 91.25 111 LEU A CA 1
ATOM 837 C C . LEU A 1 111 ? -14.488 -4.213 2.105 1.00 91.25 111 LEU A C 1
ATOM 839 O O . LEU A 1 111 ? -14.821 -3.248 1.429 1.00 91.25 111 LEU A O 1
ATOM 843 N N . ASP A 1 112 ? -15.369 -4.951 2.790 1.00 90.12 112 ASP A N 1
ATOM 844 C CA . ASP A 1 112 ? -16.832 -4.766 2.730 1.00 90.12 112 ASP A CA 1
ATOM 845 C C . ASP A 1 112 ? -17.298 -3.421 3.308 1.00 90.12 112 ASP A C 1
ATOM 847 O O . ASP A 1 112 ? -18.431 -2.991 3.100 1.00 90.12 112 ASP A O 1
ATOM 851 N N . HIS A 1 113 ? -16.427 -2.743 4.059 1.00 91.88 113 HIS A N 1
ATOM 852 C CA . HIS A 1 113 ? -16.705 -1.415 4.598 1.00 91.88 113 HIS A CA 1
ATOM 853 C C . HIS A 1 113 ? -16.478 -0.306 3.564 1.00 91.88 113 HIS A C 1
ATOM 855 O O . HIS A 1 113 ? -16.939 0.820 3.766 1.00 91.88 113 HIS A O 1
ATOM 861 N N . ILE A 1 114 ? -15.765 -0.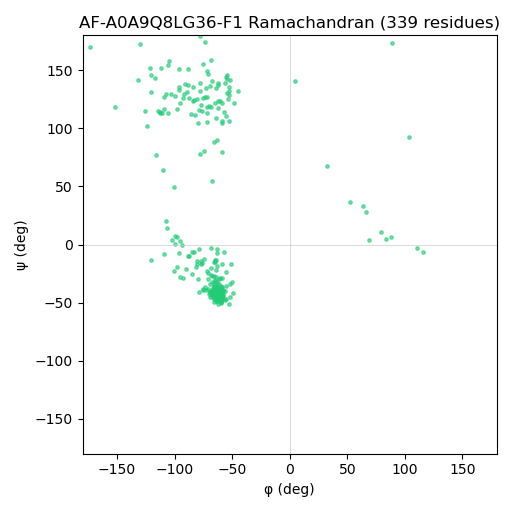601 2.473 1.00 91.06 114 ILE A N 1
ATOM 862 C CA . ILE A 1 114 ? -15.563 0.333 1.369 1.00 91.06 114 ILE A CA 1
ATOM 863 C C . ILE A 1 114 ? -16.823 0.294 0.494 1.00 91.06 114 ILE A C 1
ATOM 865 O O . ILE A 1 114 ? -17.202 -0.789 0.049 1.00 91.06 114 ILE A O 1
ATOM 869 N N . PRO A 1 115 ? -17.476 1.442 0.228 1.00 84.12 115 PRO A N 1
ATOM 870 C CA . PRO A 1 115 ? -18.649 1.490 -0.638 1.00 84.12 115 PRO A CA 1
ATOM 871 C C . PRO A 1 115 ? -18.376 0.832 -1.994 1.00 84.12 115 PRO A C 1
ATOM 873 O O . PRO A 1 115 ? -17.335 1.084 -2.606 1.00 84.12 115 PRO A O 1
ATOM 876 N N . GLU A 1 116 ? -19.317 0.011 -2.462 1.00 72.38 116 GLU A N 1
ATOM 877 C CA . GLU A 1 116 ? -19.190 -0.691 -3.737 1.00 72.38 116 GLU A CA 1
ATOM 878 C C . GLU A 1 116 ? -19.015 0.302 -4.894 1.00 72.38 116 GLU A C 1
ATOM 880 O O . GLU A 1 116 ? -19.854 1.167 -5.147 1.00 72.38 116 GLU A O 1
ATOM 885 N N . SER A 1 117 ? -17.910 0.158 -5.618 1.00 62.44 117 SER A N 1
ATOM 886 C CA . SER A 1 117 ? -17.680 0.779 -6.917 1.00 62.44 117 SER A CA 1
ATOM 887 C C . SER A 1 117 ? -17.796 -0.287 -8.009 1.00 62.44 117 SER A C 1
ATOM 889 O O . SER A 1 117 ? -17.574 -1.479 -7.771 1.00 62.44 117 SER A O 1
ATOM 891 N N . ALA A 1 118 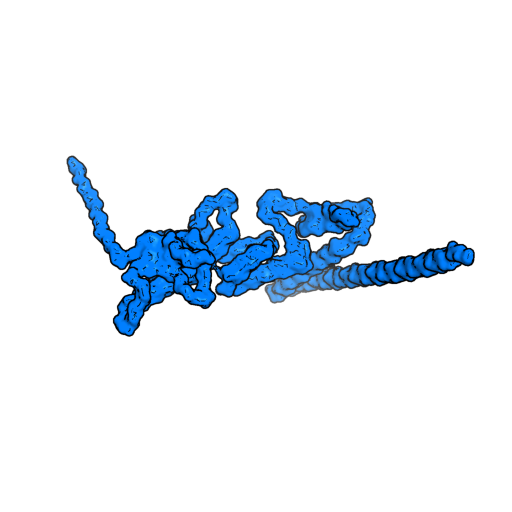? -18.139 0.127 -9.231 1.00 59.03 118 ALA A N 1
ATOM 892 C CA . ALA A 1 118 ? -18.143 -0.772 -10.379 1.00 59.03 118 ALA A CA 1
ATOM 893 C C . ALA A 1 118 ? -16.730 -1.361 -10.578 1.00 59.03 118 ALA A C 1
ATOM 895 O O . ALA A 1 118 ? -15.823 -0.665 -11.029 1.00 59.03 118 ALA A O 1
ATOM 896 N N . GLY A 1 119 ? -16.539 -2.631 -10.202 1.00 66.81 119 GLY A N 1
ATOM 897 C CA . GLY A 1 119 ? -15.247 -3.329 -10.266 1.00 66.81 119 GLY A CA 1
ATOM 898 C C . GLY A 1 119 ? -14.584 -3.654 -8.918 1.00 66.81 119 GLY A C 1
ATOM 899 O O . GLY A 1 119 ? -13.562 -4.347 -8.926 1.00 66.81 119 GLY A O 1
ATOM 900 N N . GLY A 1 120 ? -15.180 -3.236 -7.794 1.00 80.06 120 GLY A N 1
ATOM 901 C CA . GLY A 1 120 ? -14.676 -3.455 -6.433 1.00 80.06 120 GLY A CA 1
ATOM 902 C C . GLY A 1 120 ? -13.728 -2.351 -5.933 1.00 80.06 120 GLY A C 1
ATOM 903 O O . GLY A 1 120 ? -13.352 -1.467 -6.707 1.00 80.06 120 GLY A O 1
ATOM 904 N N . PRO A 1 121 ? -13.321 -2.388 -4.647 1.00 85.94 121 PRO A N 1
ATOM 905 C CA . PRO A 1 121 ? -12.500 -1.343 -4.035 1.00 85.94 121 PRO A CA 1
ATOM 906 C C . PRO A 1 121 ? -11.205 -1.064 -4.804 1.00 85.94 121 PRO A C 1
ATOM 908 O O . PRO A 1 121 ? -10.443 -1.979 -5.121 1.00 85.94 121 PRO A O 1
ATOM 911 N N . THR A 1 122 ? -10.926 0.211 -5.079 1.00 89.00 122 THR A N 1
ATOM 912 C CA . THR A 1 122 ? -9.668 0.615 -5.720 1.00 89.00 122 THR A CA 1
ATOM 913 C C . THR A 1 122 ? -8.509 0.564 -4.724 1.00 89.00 122 THR A C 1
ATOM 915 O O . THR A 1 122 ? -8.712 0.734 -3.520 1.00 89.00 122 THR A O 1
ATOM 918 N N . LEU A 1 123 ? -7.268 0.402 -5.209 1.00 90.19 123 LEU A N 1
ATOM 919 C CA . LEU A 1 123 ? -6.076 0.454 -4.345 1.00 90.19 123 LEU A CA 1
ATOM 920 C C . LEU A 1 123 ? -6.067 1.726 -3.491 1.00 90.19 123 LEU A C 1
ATOM 922 O O . LEU A 1 123 ? -5.804 1.661 -2.295 1.00 90.19 123 LEU A O 1
ATOM 926 N N . GLN A 1 124 ? -6.373 2.870 -4.103 1.00 92.00 124 GLN A N 1
ATOM 927 C CA . GLN A 1 124 ? -6.400 4.157 -3.422 1.00 92.00 124 GLN A CA 1
ATOM 928 C C . GLN A 1 124 ? -7.379 4.145 -2.239 1.00 92.00 124 GLN A C 1
ATOM 930 O O . GLN A 1 124 ? -7.002 4.541 -1.138 1.00 92.00 124 GLN A O 1
ATOM 935 N N . GLN A 1 125 ? -8.598 3.629 -2.427 1.00 91.75 125 GLN A N 1
ATOM 936 C CA . GLN A 1 125 ? -9.581 3.512 -1.344 1.00 91.75 125 GLN A CA 1
ATOM 937 C C . GLN A 1 125 ? -9.078 2.606 -0.213 1.00 91.75 125 GLN A C 1
ATOM 939 O O . GLN A 1 125 ? -9.187 2.967 0.958 1.00 91.75 125 GLN A O 1
ATOM 944 N N . VAL A 1 126 ? -8.484 1.457 -0.550 1.00 94.31 126 VAL A N 1
ATOM 945 C CA . VAL A 1 126 ? -7.954 0.508 0.444 1.00 94.31 126 VAL A CA 1
ATOM 946 C C . VAL A 1 126 ? -6.790 1.121 1.232 1.00 94.31 126 VAL A C 1
ATOM 948 O O . VAL A 1 126 ? -6.754 1.019 2.459 1.00 94.31 126 VAL A O 1
ATOM 951 N N . VAL A 1 127 ? -5.860 1.797 0.551 1.00 94.19 127 VAL A N 1
ATOM 952 C CA . VAL A 1 127 ? -4.698 2.456 1.170 1.00 94.19 127 VAL A CA 1
ATOM 953 C C . VAL A 1 127 ? -5.135 3.602 2.074 1.00 94.19 127 VAL A C 1
ATOM 955 O O . VAL A 1 127 ? -4.681 3.666 3.216 1.00 94.19 127 VAL A O 1
ATOM 958 N N . HIS A 1 128 ? -6.037 4.475 1.612 1.00 93.19 128 HIS A N 1
ATOM 959 C CA . HIS A 1 128 ? -6.558 5.559 2.445 1.00 93.19 128 HIS A CA 1
ATOM 960 C C . HIS A 1 128 ? -7.306 5.021 3.660 1.00 93.19 128 HIS A C 1
ATOM 962 O O . HIS A 1 128 ? -7.101 5.532 4.754 1.00 93.19 128 HIS A O 1
ATOM 968 N N . LEU A 1 129 ? -8.102 3.959 3.518 1.00 94.94 129 LEU A N 1
ATOM 969 C CA . LEU A 1 129 ? -8.800 3.366 4.654 1.00 94.94 129 LEU A CA 1
ATOM 970 C C . LEU A 1 129 ? -7.832 2.780 5.688 1.00 94.94 129 LEU A C 1
ATOM 972 O O . LEU A 1 129 ? -7.950 3.065 6.883 1.00 94.94 129 LEU A O 1
ATOM 976 N N . TYR A 1 130 ? -6.833 2.022 5.232 1.00 95.44 130 TYR A N 1
ATOM 977 C CA . TYR A 1 130 ? -5.807 1.446 6.100 1.00 95.44 130 TYR A CA 1
ATOM 978 C C . TYR A 1 130 ? -4.959 2.531 6.788 1.00 95.44 130 TYR A C 1
ATOM 980 O O . TYR A 1 130 ? -4.701 2.447 7.991 1.00 95.44 130 TYR A O 1
ATOM 988 N N . HIS A 1 131 ? -4.577 3.588 6.065 1.00 93.56 131 HIS A N 1
ATOM 989 C CA . HIS A 1 131 ? -3.854 4.732 6.625 1.00 93.56 131 HIS A CA 1
ATOM 990 C C . HIS A 1 131 ? -4.710 5.543 7.606 1.00 93.56 131 HIS A C 1
ATOM 992 O O . HIS A 1 131 ? -4.259 5.877 8.698 1.00 93.56 131 HIS A O 1
ATOM 998 N N . THR A 1 132 ? -5.968 5.824 7.280 1.00 93.56 132 THR A N 1
ATOM 999 C CA . THR A 1 132 ? -6.861 6.562 8.176 1.00 93.56 132 THR A CA 1
ATOM 1000 C C . THR A 1 132 ? -7.106 5.777 9.463 1.00 93.56 132 THR A C 1
ATOM 1002 O O . THR A 1 132 ? -7.018 6.332 10.555 1.00 93.56 132 THR A O 1
ATOM 1005 N N . ALA A 1 133 ? -7.287 4.459 9.392 1.00 94.31 133 ALA A N 1
ATOM 1006 C CA . ALA A 1 133 ? -7.393 3.639 10.593 1.00 94.31 133 ALA A CA 1
ATOM 1007 C C . ALA A 1 133 ? -6.086 3.643 11.433 1.00 94.31 133 ALA A C 1
ATOM 1009 O O . ALA A 1 133 ? -6.135 3.558 12.665 1.00 94.31 133 ALA A O 1
ATOM 1010 N N . TYR A 1 134 ? -4.914 3.840 10.808 1.00 93.25 134 TYR A N 1
ATOM 1011 C CA . TYR A 1 134 ? -3.665 4.151 11.521 1.00 93.25 134 TYR A CA 1
ATOM 1012 C C . TYR A 1 134 ? -3.675 5.529 12.185 1.00 93.25 134 TYR A C 1
ATOM 1014 O O . TYR A 1 134 ? -3.229 5.640 13.328 1.00 93.25 134 TYR A O 1
ATOM 1022 N N . ALA A 1 135 ? -4.200 6.557 11.520 1.00 90.81 135 ALA A N 1
ATOM 1023 C CA . ALA A 1 135 ? -4.354 7.891 12.096 1.00 90.81 135 ALA A CA 1
ATOM 1024 C C . ALA A 1 135 ? -5.241 7.885 13.355 1.00 90.81 135 ALA A C 1
ATOM 1026 O O . ALA A 1 135 ? -4.909 8.526 14.354 1.00 90.81 135 ALA A O 1
ATOM 1027 N N . PHE A 1 136 ? -6.299 7.065 13.373 1.00 91.44 136 PHE A N 1
ATOM 1028 C CA . PHE A 1 136 ? -7.095 6.791 14.582 1.00 91.44 136 PHE A CA 1
ATOM 1029 C C . PHE A 1 136 ? -6.333 5.983 15.646 1.00 91.44 136 PHE A C 1
ATOM 1031 O O . PHE A 1 136 ? -6.855 5.743 16.730 1.00 91.44 136 PHE A O 1
ATOM 1038 N N . ARG A 1 137 ? -5.096 5.555 15.373 1.00 92.06 137 ARG A N 1
ATOM 1039 C CA . ARG A 1 137 ? -4.292 4.670 16.228 1.00 92.06 137 ARG A CA 1
ATOM 1040 C C . ARG A 1 137 ? -5.052 3.398 16.619 1.00 92.06 137 ARG A C 1
ATOM 1042 O O . ARG A 1 137 ? -4.898 2.906 17.733 1.00 92.06 137 ARG A O 1
ATOM 1049 N N . ILE A 1 138 ? -5.852 2.858 15.698 1.00 92.69 138 ILE A N 1
ATOM 1050 C CA . ILE A 1 138 ? -6.502 1.554 15.872 1.00 92.69 138 ILE A CA 1
ATOM 1051 C C . ILE A 1 138 ? -5.420 0.476 15.813 1.00 92.69 138 ILE A C 1
ATOM 1053 O O . ILE A 1 138 ? -4.539 0.538 14.949 1.00 92.69 138 ILE A O 1
ATOM 1057 N N . ASP A 1 139 ? -5.466 -0.505 16.716 1.00 89.38 139 ASP A N 1
ATOM 1058 C CA . ASP A 1 139 ? -4.513 -1.622 16.741 1.00 89.38 139 ASP A CA 1
ATOM 1059 C C . ASP A 1 139 ? -4.426 -2.304 15.364 1.00 89.38 139 ASP A C 1
ATOM 1061 O O . ASP A 1 139 ? -5.434 -2.482 14.677 1.00 89.38 139 ASP A O 1
ATOM 1065 N N . ARG A 1 140 ? -3.217 -2.709 14.960 1.00 84.94 140 ARG A N 1
ATOM 1066 C CA . ARG A 1 140 ? -2.947 -3.414 13.703 1.00 84.94 140 ARG A CA 1
ATOM 1067 C C . ARG A 1 140 ? -3.892 -4.597 13.484 1.00 84.94 140 ARG A C 1
ATOM 1069 O O . ARG A 1 140 ? -4.375 -4.755 12.368 1.00 84.94 140 ARG A O 1
ATOM 1076 N N . GLN A 1 141 ? -4.181 -5.387 14.521 1.00 85.94 141 GLN A N 1
ATOM 1077 C CA . GLN A 1 141 ? -5.065 -6.556 14.397 1.00 85.94 141 GLN A CA 1
ATOM 1078 C C . GLN A 1 141 ? -6.487 -6.173 13.953 1.00 85.94 141 GLN A C 1
ATOM 1080 O O . GLN A 1 141 ? -7.138 -6.933 13.242 1.00 85.94 141 GLN A O 1
ATOM 1085 N N . ARG A 1 142 ? -6.946 -4.967 14.313 1.00 88.00 142 ARG A N 1
ATOM 1086 C CA . ARG A 1 142 ? -8.299 -4.462 14.020 1.00 88.00 142 ARG A CA 1
ATOM 1087 C C . ARG A 1 142 ? -8.361 -3.518 12.836 1.00 88.00 142 ARG A C 1
ATOM 1089 O O . ARG A 1 142 ? -9.406 -3.405 12.207 1.00 88.00 142 ARG A O 1
ATOM 1096 N N . ARG A 1 143 ? -7.230 -2.891 12.505 1.00 84.75 143 ARG A N 1
ATOM 1097 C CA . ARG A 1 143 ? -7.050 -2.040 11.324 1.00 84.75 143 ARG A CA 1
ATOM 1098 C C . ARG A 1 143 ? -7.325 -2.780 10.013 1.00 84.75 143 ARG A C 1
ATOM 1100 O O . ARG A 1 143 ? -7.519 -2.136 8.992 1.00 84.75 143 ARG A O 1
ATOM 1107 N N . GLY A 1 144 ? -7.344 -4.111 10.062 1.00 80.62 144 GLY A N 1
ATOM 1108 C CA . GLY A 1 144 ? -7.715 -4.973 8.954 1.00 80.62 144 GLY A CA 1
ATOM 1109 C C . GLY A 1 144 ? -6.493 -5.598 8.308 1.00 80.62 144 GLY A C 1
ATOM 1110 O O . GLY A 1 144 ? -5.926 -5.038 7.371 1.00 80.62 144 GLY A O 1
ATOM 1111 N N . ASN A 1 145 ? -6.113 -6.796 8.767 1.00 87.31 145 ASN A N 1
ATOM 1112 C CA . ASN A 1 145 ? -5.112 -7.612 8.068 1.00 87.31 145 ASN A CA 1
ATOM 1113 C C . ASN A 1 145 ? -5.528 -7.856 6.612 1.00 87.31 145 ASN A C 1
ATOM 1115 O O . ASN A 1 145 ? -4.685 -7.777 5.730 1.00 87.31 145 ASN A O 1
ATOM 1119 N N . VAL A 1 146 ? -6.831 -8.015 6.366 1.00 89.88 146 VAL A N 1
ATOM 1120 C CA . VAL A 1 146 ? -7.414 -8.154 5.025 1.00 89.88 146 VAL A CA 1
ATOM 1121 C C . VAL A 1 146 ? -7.109 -6.942 4.135 1.00 89.88 146 VAL A C 1
ATOM 1123 O O . VAL A 1 146 ? -6.785 -7.112 2.965 1.00 89.88 146 VAL A O 1
ATOM 1126 N N . LEU A 1 147 ? -7.156 -5.712 4.666 1.00 93.06 147 LEU A N 1
ATOM 1127 C CA . LEU A 1 147 ? -6.802 -4.515 3.888 1.00 93.06 147 LEU A CA 1
ATOM 1128 C C . LEU A 1 147 ? -5.314 -4.515 3.529 1.00 93.06 147 LEU A C 1
ATOM 1130 O O . LEU A 1 147 ? -4.937 -4.225 2.397 1.00 93.06 147 LEU A O 1
ATOM 1134 N N . ARG A 1 148 ? -4.463 -4.875 4.495 1.00 93.88 148 ARG A N 1
ATOM 1135 C CA . ARG A 1 148 ? -3.016 -4.987 4.290 1.00 93.88 148 ARG A CA 1
ATOM 1136 C C . ARG A 1 148 ? -2.669 -6.076 3.272 1.00 93.88 148 ARG A C 1
ATOM 1138 O O . ARG A 1 148 ? -1.793 -5.866 2.439 1.00 93.88 148 ARG A O 1
ATOM 1145 N N . GLU A 1 149 ? -3.340 -7.220 3.343 1.00 92.62 149 GLU A N 1
ATOM 1146 C CA . GLU A 1 149 ? -3.213 -8.326 2.392 1.00 92.62 149 GLU A CA 1
ATOM 1147 C C . GLU A 1 149 ? -3.646 -7.887 0.995 1.00 92.62 149 GLU A C 1
ATOM 1149 O O . GLU A 1 149 ? -2.874 -8.057 0.063 1.00 92.62 149 GLU A O 1
ATOM 1154 N N . ALA A 1 150 ? -4.775 -7.189 0.856 1.00 91.38 150 ALA A N 1
ATOM 1155 C CA . ALA A 1 150 ? -5.215 -6.649 -0.431 1.00 91.38 150 ALA A CA 1
ATOM 1156 C C . ALA A 1 150 ? -4.197 -5.670 -1.052 1.00 91.38 150 ALA A C 1
ATOM 1158 O O . ALA A 1 150 ? -3.941 -5.723 -2.256 1.00 91.38 150 ALA A O 1
ATOM 1159 N N . ILE A 1 151 ? -3.574 -4.804 -0.241 1.00 94.38 151 ILE A N 1
ATOM 1160 C CA . ILE A 1 151 ? -2.488 -3.916 -0.697 1.00 94.38 151 ILE A CA 1
ATOM 1161 C C . ILE A 1 151 ? -1.270 -4.742 -1.126 1.00 94.38 151 ILE A C 1
ATOM 1163 O O . ILE A 1 151 ? -0.687 -4.489 -2.179 1.00 94.38 151 ILE A O 1
ATOM 1167 N N . SER A 1 152 ? -0.885 -5.734 -0.322 1.00 92.94 152 SER A N 1
ATOM 1168 C CA . SER A 1 152 ? 0.233 -6.625 -0.629 1.00 92.94 152 SER A CA 1
ATOM 1169 C C . SER A 1 152 ? -0.003 -7.376 -1.938 1.00 92.94 152 SER A C 1
ATOM 1171 O O . SER A 1 152 ? 0.858 -7.353 -2.813 1.00 92.94 152 SER A O 1
ATOM 1173 N N . ASP A 1 153 ? -1.162 -7.998 -2.111 1.00 89.88 153 ASP A N 1
ATOM 1174 C CA . ASP A 1 153 ? -1.515 -8.742 -3.317 1.00 89.88 153 ASP A CA 1
ATOM 1175 C C . ASP A 1 153 ? -1.489 -7.833 -4.544 1.00 89.88 153 ASP A C 1
ATOM 1177 O O . ASP A 1 153 ? -0.918 -8.200 -5.571 1.00 89.88 153 ASP A O 1
ATOM 1181 N N . TYR A 1 154 ? -2.005 -6.605 -4.427 1.00 89.81 154 TYR A N 1
ATOM 1182 C CA . TYR A 1 154 ? -1.910 -5.612 -5.496 1.00 89.81 154 TYR A CA 1
ATOM 1183 C C . TYR A 1 154 ? -0.455 -5.355 -5.920 1.00 89.81 154 TYR A C 1
ATOM 1185 O O . TYR A 1 154 ? -0.148 -5.398 -7.109 1.00 89.81 154 TYR A O 1
ATOM 1193 N N . ILE A 1 155 ? 0.449 -5.139 -4.956 1.00 87.62 155 ILE A N 1
ATOM 1194 C CA . ILE A 1 155 ? 1.882 -4.892 -5.204 1.00 87.62 155 ILE A CA 1
ATOM 1195 C C . ILE A 1 155 ? 2.561 -6.082 -5.904 1.00 87.62 155 ILE A C 1
ATOM 1197 O O . ILE A 1 155 ? 3.492 -5.884 -6.688 1.00 87.62 155 ILE A O 1
ATOM 1201 N N . HIS A 1 156 ? 2.132 -7.313 -5.607 1.00 82.88 156 HIS A N 1
ATOM 1202 C CA . HIS A 1 156 ? 2.718 -8.532 -6.173 1.00 82.88 156 HIS A CA 1
ATOM 1203 C C . HIS A 1 156 ? 2.135 -8.909 -7.542 1.00 82.88 156 HIS A C 1
ATOM 1205 O O . HIS A 1 156 ? 2.815 -9.573 -8.327 1.00 82.88 156 HIS A O 1
ATOM 1211 N N . ASN A 1 157 ? 0.902 -8.495 -7.841 1.00 79.19 157 ASN A N 1
ATOM 1212 C CA . ASN A 1 157 ? 0.203 -8.862 -9.075 1.00 79.19 157 ASN A CA 1
ATOM 1213 C C . ASN A 1 157 ? 0.671 -8.078 -10.311 1.00 79.19 157 ASN A C 1
ATOM 1215 O O . ASN A 1 157 ? 0.426 -8.507 -11.438 1.00 79.19 157 ASN A O 1
ATOM 1219 N N . GLY A 1 158 ? 1.360 -6.953 -10.133 1.00 70.38 158 GLY A N 1
ATOM 1220 C CA . GLY A 1 158 ? 1.891 -6.154 -11.232 1.00 70.38 158 GLY A CA 1
ATOM 1221 C C . GLY A 1 158 ? 2.758 -5.009 -10.723 1.00 70.38 158 GLY A C 1
ATOM 1222 O O . GLY A 1 158 ? 2.799 -4.754 -9.519 1.00 70.38 158 GLY A O 1
ATOM 1223 N N . PRO A 1 159 ? 3.479 -4.312 -11.610 1.00 75.00 159 PRO A N 1
ATOM 1224 C CA . PRO A 1 159 ? 4.272 -3.183 -11.180 1.00 75.00 159 PRO A CA 1
ATOM 1225 C C . PRO A 1 159 ? 3.388 -2.002 -10.810 1.00 75.00 159 PRO A C 1
ATOM 1227 O O . PRO A 1 159 ? 2.315 -1.760 -11.374 1.00 75.00 159 PRO A O 1
ATOM 1230 N N . LEU A 1 160 ? 3.901 -1.240 -9.859 1.00 76.69 160 LEU A N 1
ATOM 1231 C CA . LEU A 1 160 ? 3.303 0.001 -9.422 1.00 76.69 160 LEU A CA 1
ATOM 1232 C C . LEU A 1 160 ? 3.625 1.100 -10.429 1.00 76.69 160 LEU A C 1
ATOM 1234 O O . LEU A 1 160 ? 4.756 1.222 -10.895 1.00 76.69 160 LEU A O 1
ATOM 1238 N N . SER A 1 161 ? 2.633 1.937 -10.709 1.00 82.44 161 SER A N 1
ATOM 1239 C CA . SER A 1 161 ? 2.895 3.229 -11.340 1.00 82.44 161 SER A CA 1
ATOM 1240 C C . SER A 1 161 ? 3.640 4.139 -10.363 1.00 82.44 161 SER A C 1
ATOM 1242 O O . SER A 1 161 ? 3.540 3.973 -9.143 1.00 82.44 161 SER A O 1
ATOM 1244 N N . GLU A 1 162 ? 4.326 5.158 -10.877 1.00 77.62 162 GLU A N 1
ATOM 1245 C CA . GLU A 1 162 ? 5.031 6.133 -10.036 1.00 77.62 162 GLU A CA 1
ATOM 1246 C C . GLU A 1 162 ? 4.102 6.809 -9.010 1.00 77.62 162 GLU A C 1
ATOM 1248 O O . GLU A 1 162 ? 4.473 6.983 -7.848 1.00 77.62 162 GLU A O 1
ATOM 1253 N N . ASN A 1 163 ? 2.870 7.139 -9.410 1.00 81.62 163 ASN A N 1
ATOM 1254 C CA . ASN A 1 163 ? 1.881 7.758 -8.525 1.00 81.62 163 ASN A CA 1
ATOM 1255 C C . ASN A 1 163 ? 1.450 6.822 -7.387 1.00 81.62 163 ASN A C 1
ATOM 1257 O O . ASN A 1 163 ? 1.299 7.268 -6.252 1.00 81.62 163 ASN A O 1
ATOM 1261 N N . GLU A 1 164 ? 1.274 5.529 -7.658 1.00 85.69 164 GLU A N 1
ATOM 1262 C CA . GLU A 1 164 ? 0.912 4.567 -6.610 1.00 85.69 164 GLU A CA 1
ATOM 1263 C C . GLU A 1 164 ? 2.078 4.273 -5.687 1.00 85.69 164 GLU A C 1
ATOM 1265 O O . GLU A 1 164 ? 1.877 4.173 -4.482 1.00 85.69 164 GLU A O 1
ATOM 1270 N N . PHE A 1 165 ? 3.293 4.159 -6.227 1.00 87.19 165 PHE A N 1
ATOM 1271 C CA . PHE A 1 165 ? 4.475 4.010 -5.393 1.00 87.19 165 PHE A CA 1
ATOM 1272 C C . PHE A 1 165 ? 4.622 5.208 -4.451 1.00 87.19 165 PHE A C 1
ATOM 1274 O O . PHE A 1 165 ? 4.819 5.009 -3.255 1.00 87.19 165 PHE A O 1
ATOM 1281 N N . ARG A 1 166 ? 4.446 6.436 -4.958 1.00 85.25 166 ARG A N 1
ATOM 1282 C CA . ARG A 1 166 ? 4.463 7.657 -4.141 1.00 85.25 166 ARG A CA 1
ATOM 1283 C C . ARG A 1 166 ? 3.377 7.635 -3.066 1.00 85.25 166 ARG A C 1
ATOM 1285 O O . ARG A 1 166 ? 3.675 7.859 -1.903 1.00 85.25 166 ARG A O 1
ATOM 1292 N N . MET A 1 167 ? 2.145 7.279 -3.428 1.00 89.94 167 MET A N 1
ATOM 1293 C CA . MET A 1 167 ? 1.040 7.148 -2.473 1.00 89.94 167 MET A CA 1
ATOM 1294 C C . MET A 1 167 ? 1.349 6.122 -1.372 1.00 89.94 167 MET A C 1
ATOM 1296 O O . MET A 1 167 ? 1.138 6.401 -0.195 1.00 89.94 167 MET A O 1
ATOM 1300 N N . LEU A 1 168 ? 1.861 4.940 -1.733 1.00 90.50 168 LEU A N 1
ATOM 1301 C CA . LEU A 1 168 ? 2.245 3.907 -0.768 1.00 90.50 168 LEU A CA 1
ATOM 1302 C C . LEU A 1 168 ? 3.411 4.373 0.113 1.00 90.50 168 LEU A C 1
ATOM 1304 O O . LEU A 1 168 ? 3.402 4.120 1.313 1.00 90.50 168 LEU A O 1
ATOM 1308 N N . HIS A 1 169 ? 4.388 5.071 -0.459 1.00 88.62 169 HIS A N 1
ATOM 1309 C CA . HIS A 1 169 ? 5.513 5.640 0.273 1.00 88.62 169 HIS A CA 1
ATOM 1310 C C . HIS A 1 169 ? 5.065 6.682 1.303 1.00 88.62 169 HIS A C 1
ATOM 1312 O O . HIS A 1 169 ? 5.451 6.597 2.468 1.00 88.62 169 HIS A O 1
ATOM 1318 N N . ASP A 1 170 ? 4.208 7.616 0.896 1.00 85.94 170 ASP A N 1
ATOM 1319 C CA . ASP A 1 170 ? 3.792 8.737 1.736 1.00 85.94 170 ASP A CA 1
ATOM 1320 C C . ASP A 1 170 ? 2.792 8.307 2.816 1.00 85.94 170 ASP A C 1
ATOM 1322 O O . ASP A 1 170 ? 2.871 8.765 3.956 1.00 85.94 170 ASP A O 1
ATOM 1326 N N . LEU A 1 171 ? 1.868 7.396 2.488 1.00 89.38 171 LEU A N 1
ATOM 1327 C CA . LEU A 1 171 ? 0.802 6.984 3.404 1.00 89.38 171 LEU A CA 1
ATOM 1328 C C . LEU A 1 171 ? 1.161 5.747 4.231 1.00 89.38 171 LEU A C 1
ATOM 1330 O O . LEU A 1 171 ? 0.668 5.598 5.344 1.00 89.38 171 LEU A O 1
ATOM 1334 N N . LEU A 1 172 ? 2.004 4.838 3.734 1.00 91.12 172 LEU A N 1
ATOM 1335 C CA . LEU A 1 172 ? 2.305 3.572 4.419 1.00 91.12 172 LEU A CA 1
ATOM 1336 C C . LEU A 1 172 ? 3.708 3.520 5.027 1.00 91.12 172 LEU A C 1
ATOM 1338 O O . LEU A 1 172 ? 4.182 2.437 5.366 1.00 91.12 172 LEU A O 1
ATOM 1342 N N . ALA A 1 173 ? 4.347 4.669 5.265 1.00 86.88 173 ALA A N 1
ATOM 1343 C CA . ALA A 1 173 ? 5.633 4.749 5.967 1.00 86.88 173 ALA A CA 1
ATOM 1344 C C . ALA A 1 173 ? 5.619 4.083 7.362 1.00 86.88 173 ALA A C 1
ATOM 1346 O O . ALA A 1 173 ? 6.655 3.654 7.865 1.00 86.88 173 ALA A O 1
ATOM 1347 N N . PHE A 1 174 ? 4.443 3.962 7.988 1.00 88.56 174 PHE A N 1
ATOM 1348 C CA . PHE A 1 174 ? 4.271 3.261 9.264 1.00 88.56 174 PHE A CA 1
ATOM 1349 C C . PHE A 1 174 ? 4.291 1.720 9.144 1.00 88.56 174 PHE A C 1
ATOM 1351 O O . PHE A 1 174 ? 4.421 1.041 10.162 1.00 88.56 174 PHE A O 1
ATOM 1358 N N . ASP A 1 175 ? 4.133 1.156 7.940 1.00 90.31 175 ASP A N 1
ATOM 1359 C CA . ASP A 1 175 ? 4.127 -0.288 7.653 1.00 90.31 175 ASP A CA 1
ATOM 1360 C C . ASP A 1 175 ? 5.311 -0.651 6.747 1.00 90.31 175 ASP A C 1
ATOM 1362 O O . ASP A 1 175 ? 5.180 -0.878 5.542 1.00 90.31 175 ASP A O 1
ATOM 1366 N N . ASP A 1 176 ? 6.489 -0.723 7.367 1.00 86.75 176 ASP A N 1
ATOM 1367 C CA . ASP A 1 176 ? 7.776 -0.998 6.715 1.00 86.75 176 ASP A CA 1
ATOM 1368 C C . ASP A 1 176 ? 7.756 -2.262 5.833 1.00 86.75 176 ASP A C 1
ATOM 1370 O O . ASP A 1 176 ? 8.371 -2.301 4.769 1.00 86.75 176 ASP A O 1
ATOM 1374 N N . GLY A 1 177 ? 6.999 -3.294 6.220 1.00 87.44 177 GLY A N 1
ATOM 1375 C CA . GLY A 1 177 ? 6.889 -4.523 5.430 1.00 87.44 177 GLY A CA 1
ATOM 1376 C C . GLY A 1 177 ? 6.190 -4.309 4.084 1.00 87.44 177 GLY A C 1
ATOM 1377 O O . GLY A 1 177 ? 6.648 -4.811 3.054 1.00 87.44 177 GLY A O 1
ATOM 1378 N N . THR A 1 178 ? 5.096 -3.546 4.081 1.00 88.94 178 THR A N 1
ATOM 1379 C CA . THR A 1 178 ? 4.364 -3.207 2.852 1.00 88.94 178 THR A CA 1
ATOM 1380 C C . THR A 1 178 ? 5.188 -2.257 1.983 1.00 88.94 178 THR A C 1
ATOM 1382 O O . THR A 1 178 ? 5.298 -2.468 0.775 1.00 88.94 178 THR A O 1
ATOM 1385 N N . LEU A 1 179 ? 5.855 -1.273 2.597 1.00 87.94 179 LEU A N 1
ATOM 1386 C CA . LEU A 1 179 ? 6.703 -0.320 1.882 1.00 87.94 179 LEU A CA 1
ATOM 1387 C C . LEU A 1 179 ? 7.909 -0.990 1.207 1.00 87.94 179 LEU A C 1
ATOM 1389 O O . LEU A 1 179 ? 8.166 -0.744 0.029 1.00 87.94 179 LEU A O 1
ATOM 1393 N N . LYS A 1 180 ? 8.613 -1.889 1.904 1.00 83.88 180 LYS A N 1
ATOM 1394 C CA . LYS A 1 180 ? 9.712 -2.680 1.320 1.00 83.88 180 LYS A CA 1
ATOM 1395 C C . LYS A 1 180 ? 9.249 -3.517 0.134 1.00 83.88 180 LYS A C 1
ATOM 1397 O O . LYS A 1 180 ? 9.956 -3.617 -0.865 1.00 83.88 180 LYS A O 1
ATOM 1402 N N . SER A 1 181 ? 8.052 -4.094 0.227 1.00 84.75 181 SER A N 1
ATOM 1403 C CA . SER A 1 181 ? 7.462 -4.865 -0.872 1.00 84.75 181 SER A CA 1
ATOM 1404 C C . SER A 1 181 ? 7.199 -3.972 -2.089 1.00 84.75 181 SER A C 1
ATOM 1406 O O . SER A 1 181 ? 7.565 -4.338 -3.205 1.00 84.75 181 SER A O 1
ATOM 1408 N N . ALA A 1 182 ? 6.655 -2.769 -1.875 1.00 82.31 182 ALA A N 1
ATOM 1409 C CA . ALA A 1 182 ? 6.454 -1.778 -2.932 1.00 82.31 182 ALA A CA 1
ATOM 1410 C C . ALA A 1 182 ? 7.782 -1.337 -3.570 1.00 82.31 182 ALA A C 1
ATOM 1412 O O . ALA A 1 182 ? 7.901 -1.331 -4.791 1.00 82.31 182 ALA A O 1
ATOM 1413 N N . GLN A 1 183 ? 8.807 -1.043 -2.762 1.00 81.06 183 GLN A N 1
ATOM 1414 C CA . GLN A 1 183 ? 10.146 -0.683 -3.243 1.00 81.06 183 GLN A CA 1
ATOM 1415 C C . GLN A 1 183 ? 10.770 -1.796 -4.088 1.00 81.06 183 GLN A C 1
ATOM 1417 O O . GLN A 1 183 ? 11.257 -1.528 -5.184 1.00 81.06 183 GLN A O 1
ATOM 1422 N N . HIS A 1 184 ? 10.725 -3.044 -3.614 1.00 76.75 184 HIS A N 1
ATOM 1423 C CA . HIS A 1 184 ? 11.220 -4.187 -4.378 1.00 76.75 184 HIS A CA 1
ATOM 1424 C C . HIS A 1 184 ? 10.464 -4.364 -5.696 1.00 76.75 184 HIS A C 1
ATOM 1426 O O . HIS A 1 184 ? 11.108 -4.574 -6.723 1.00 76.75 184 HIS A O 1
ATOM 1432 N N . SER A 1 185 ? 9.132 -4.241 -5.686 1.00 77.56 185 SER A N 1
ATOM 1433 C CA . SER A 1 185 ? 8.311 -4.321 -6.901 1.00 77.56 185 SER A CA 1
ATOM 1434 C C . SER A 1 185 ? 8.711 -3.237 -7.909 1.00 77.56 185 SER A C 1
ATOM 1436 O O . SER A 1 185 ? 9.025 -3.549 -9.060 1.00 77.56 185 SER A O 1
ATOM 1438 N N . THR A 1 186 ? 8.830 -1.978 -7.478 1.00 74.94 186 THR A N 1
ATOM 1439 C CA . THR A 1 186 ? 9.246 -0.858 -8.338 1.00 74.94 186 THR A CA 1
ATOM 1440 C C . THR A 1 186 ? 10.669 -1.031 -8.874 1.00 74.94 186 THR A C 1
ATOM 1442 O O . THR A 1 186 ? 10.883 -0.924 -10.081 1.00 74.94 186 THR A O 1
ATOM 1445 N N . MET A 1 187 ? 11.647 -1.353 -8.017 1.00 68.62 187 MET A N 1
ATOM 1446 C CA . MET A 1 187 ? 13.044 -1.560 -8.432 1.00 68.62 187 MET A CA 1
ATOM 1447 C C . MET A 1 187 ? 13.168 -2.708 -9.432 1.00 68.62 187 MET A C 1
ATOM 1449 O O . MET A 1 187 ? 13.827 -2.568 -10.460 1.00 68.62 187 MET A O 1
ATOM 1453 N N . HIS A 1 188 ? 12.507 -3.834 -9.159 1.00 67.00 188 HIS A N 1
ATOM 1454 C CA . HIS A 1 188 ? 12.469 -4.970 -10.073 1.00 67.00 188 HIS A CA 1
ATOM 1455 C C . HIS A 1 188 ? 11.895 -4.550 -11.434 1.00 67.00 188 HIS A C 1
ATOM 1457 O O . HIS A 1 188 ? 12.457 -4.863 -12.480 1.00 67.00 188 HIS A O 1
ATOM 1463 N N . SER A 1 189 ? 10.817 -3.772 -11.436 1.00 65.75 189 SER A N 1
ATOM 1464 C CA . SER A 1 189 ? 10.154 -3.312 -12.661 1.00 65.75 189 SER A CA 1
ATOM 1465 C C . SER A 1 189 ? 11.024 -2.362 -13.483 1.00 65.75 189 SER A C 1
ATOM 1467 O O . SER A 1 189 ? 11.117 -2.522 -14.700 1.00 65.75 189 SER A O 1
ATOM 1469 N N . GLN A 1 190 ? 11.748 -1.452 -12.824 1.00 62.22 190 GLN A N 1
ATOM 1470 C CA . GLN A 1 190 ? 12.716 -0.555 -13.465 1.00 62.22 190 GLN A CA 1
ATOM 1471 C C . GLN A 1 190 ? 13.927 -1.306 -14.037 1.00 62.22 190 GLN A C 1
ATOM 1473 O O . GLN A 1 190 ? 14.344 -1.032 -15.160 1.00 62.22 190 GLN A O 1
ATOM 1478 N N . ILE A 1 191 ? 14.472 -2.285 -13.306 1.00 59.62 191 ILE A N 1
ATOM 1479 C CA . ILE A 1 191 ? 15.616 -3.102 -13.755 1.00 59.62 191 ILE A CA 1
ATOM 1480 C C . ILE A 1 191 ? 15.237 -3.974 -14.960 1.00 59.62 191 ILE A C 1
ATOM 1482 O O . ILE A 1 191 ? 16.057 -4.201 -15.851 1.00 59.62 191 ILE A O 1
ATOM 1486 N N . HIS A 1 192 ? 13.998 -4.465 -14.993 1.00 59.59 192 HIS A N 1
ATOM 1487 C CA . HIS A 1 192 ? 13.511 -5.384 -16.018 1.00 59.59 192 HIS A CA 1
ATOM 1488 C C . HIS A 1 192 ? 12.683 -4.707 -17.127 1.00 59.59 192 HIS A C 1
ATOM 1490 O O . HIS A 1 192 ? 12.152 -5.408 -17.987 1.00 59.59 192 HIS A O 1
ATOM 1496 N N . GLY A 1 193 ? 12.600 -3.368 -17.145 1.00 48.66 193 GLY A N 1
ATOM 1497 C CA . GLY A 1 193 ? 11.957 -2.584 -18.209 1.00 48.66 193 GLY A CA 1
ATOM 1498 C C . GLY A 1 193 ? 10.449 -2.819 -18.354 1.00 48.66 193 GLY A C 1
ATOM 1499 O O . GLY A 1 193 ? 9.935 -2.807 -19.470 1.00 48.66 193 GLY A O 1
ATOM 1500 N N . CYS A 1 194 ? 9.747 -3.095 -17.253 1.00 49.88 194 CYS A N 1
ATOM 1501 C CA . CYS A 1 194 ? 8.344 -3.507 -17.265 1.00 49.88 194 CYS A CA 1
ATOM 1502 C C . CYS A 1 194 ? 7.405 -2.420 -16.718 1.00 49.88 194 CYS A C 1
ATOM 1504 O O . CYS A 1 194 ? 7.409 -2.156 -15.521 1.00 49.88 194 CYS A O 1
ATOM 1506 N N . GLU A 1 195 ? 6.507 -1.914 -17.564 1.00 46.62 195 GLU A N 1
ATOM 1507 C CA . GLU A 1 195 ? 5.176 -1.433 -17.164 1.00 46.62 195 GLU A CA 1
ATOM 1508 C C . GLU A 1 195 ? 4.120 -2.191 -18.001 1.00 46.62 195 GLU A C 1
ATOM 1510 O O . GLU A 1 195 ? 3.957 -1.895 -19.183 1.00 46.62 195 GLU A O 1
ATOM 1515 N N . PRO A 1 196 ? 3.418 -3.211 -17.473 1.00 44.78 196 PRO A N 1
ATOM 1516 C CA . PRO A 1 196 ? 2.210 -3.752 -18.058 1.00 44.78 196 PRO A CA 1
ATOM 1517 C C . PRO A 1 196 ? 0.956 -3.017 -17.571 1.00 44.78 196 PRO A C 1
ATOM 1519 O O . PRO A 1 196 ? 0.864 -2.521 -16.446 1.00 44.78 196 PRO A O 1
ATOM 1522 N N . SER A 1 197 ? -0.029 -3.019 -18.467 1.00 41.19 197 SER A N 1
ATOM 1523 C CA . SER A 1 197 ? -1.397 -2.545 -18.266 1.00 41.19 197 SER A CA 1
ATOM 1524 C C . SER A 1 197 ? -2.082 -3.229 -17.077 1.00 41.19 197 SER A C 1
ATOM 1526 O O . SER A 1 197 ? -1.894 -4.419 -16.832 1.00 41.19 197 SER A O 1
ATOM 1528 N N . LYS A 1 198 ? -2.906 -2.457 -16.360 1.00 46.00 198 LYS A N 1
ATOM 1529 C CA . LYS A 1 198 ? -3.710 -2.883 -15.199 1.00 46.00 198 LYS A CA 1
ATOM 1530 C C . LYS A 1 198 ? -5.157 -3.219 -15.541 1.00 46.00 198 LYS A C 1
ATOM 1532 O O . LYS A 1 198 ? -5.972 -3.410 -14.637 1.00 46.00 198 LYS A O 1
ATOM 1537 N N . SER A 1 199 ? -5.517 -3.221 -16.822 1.00 40.25 199 SER A N 1
ATOM 1538 C CA . SER A 1 199 ? -6.879 -3.564 -17.208 1.00 40.25 199 SER A CA 1
ATOM 1539 C C . SER A 1 199 ? -7.088 -5.075 -17.033 1.00 40.25 199 SER A C 1
ATOM 1541 O O . SER A 1 199 ? -6.242 -5.881 -17.413 1.00 40.25 199 SER A O 1
ATOM 1543 N N . LYS A 1 200 ? -8.221 -5.470 -16.437 1.00 40.59 200 LYS A N 1
ATOM 1544 C CA . LYS A 1 200 ? -8.630 -6.886 -16.341 1.00 40.59 200 LYS A CA 1
ATOM 1545 C C . LYS A 1 200 ? -8.903 -7.511 -17.724 1.00 40.59 200 LYS A C 1
ATOM 1547 O O . LYS A 1 200 ? -8.986 -8.734 -17.815 1.00 40.59 200 LYS A O 1
ATOM 1552 N N . ASP A 1 201 ? -9.009 -6.683 -18.767 1.00 42.91 201 ASP A N 1
ATOM 1553 C CA . ASP A 1 201 ? -9.322 -7.085 -20.142 1.00 42.91 201 ASP A CA 1
ATOM 1554 C C . ASP A 1 201 ? -8.083 -7.221 -21.040 1.00 42.91 201 ASP A C 1
ATOM 1556 O O . ASP A 1 201 ? -8.127 -7.956 -22.027 1.00 42.91 201 ASP A O 1
ATOM 1560 N N . ASP A 1 202 ? -6.947 -6.613 -20.678 1.00 45.25 202 ASP A N 1
ATOM 1561 C CA . ASP A 1 202 ? -5.657 -6.920 -21.293 1.00 45.25 202 ASP A CA 1
ATOM 1562 C C . ASP A 1 202 ? -5.136 -8.225 -20.698 1.00 45.25 202 ASP A C 1
ATOM 1564 O O . ASP A 1 202 ? -4.222 -8.270 -19.869 1.00 45.25 202 ASP A O 1
ATOM 1568 N N . LYS A 1 203 ? -5.693 -9.337 -21.179 1.00 42.22 203 LYS A N 1
ATOM 1569 C CA . LYS A 1 203 ? -4.908 -10.567 -21.242 1.00 42.22 203 LYS A CA 1
ATOM 1570 C C . LYS A 1 203 ? -3.585 -10.176 -21.894 1.00 42.22 203 LYS A C 1
ATOM 1572 O O . LYS A 1 203 ? -3.592 -9.615 -22.988 1.00 42.22 203 LYS A O 1
ATOM 1577 N N . GLN A 1 204 ? -2.476 -10.405 -21.193 1.00 44.81 204 GLN A N 1
ATOM 1578 C CA . GLN A 1 204 ? -1.128 -10.277 -21.735 1.00 44.81 204 GLN A CA 1
ATOM 1579 C C . GLN A 1 204 ? -0.996 -11.233 -22.926 1.00 44.81 204 GLN A C 1
ATOM 1581 O O . GLN A 1 204 ? -0.492 -12.343 -22.805 1.00 44.81 204 GLN A O 1
ATOM 1586 N N . GLU A 1 205 ? -1.508 -10.827 -24.080 1.00 41.09 205 GLU A N 1
ATOM 1587 C CA . GLU A 1 205 ? -1.141 -11.424 -25.342 1.00 41.09 205 GLU A CA 1
ATOM 1588 C C . GLU A 1 205 ? 0.283 -10.967 -25.618 1.00 41.09 205 GLU A C 1
ATOM 1590 O O . GLU A 1 205 ? 0.613 -9.779 -25.549 1.00 41.09 205 GLU A O 1
ATOM 1595 N N . ASN A 1 206 ? 1.138 -11.943 -25.877 1.00 48.56 206 ASN A N 1
ATOM 1596 C CA . ASN A 1 206 ? 2.559 -11.766 -26.093 1.00 48.56 206 ASN A CA 1
ATOM 1597 C C . ASN A 1 206 ? 2.808 -10.922 -27.343 1.00 48.56 206 ASN A C 1
ATOM 1599 O O . ASN A 1 206 ? 2.901 -11.435 -28.457 1.00 48.56 206 ASN A O 1
ATOM 1603 N N . LYS A 1 207 ? 2.892 -9.599 -27.178 1.00 52.50 207 LYS A N 1
ATOM 1604 C CA . LYS A 1 207 ? 3.069 -8.675 -28.300 1.00 52.50 207 LYS A CA 1
ATOM 1605 C C . LYS A 1 207 ? 4.551 -8.535 -28.632 1.00 52.50 207 LYS A C 1
ATOM 1607 O O . LYS A 1 207 ? 5.338 -7.958 -27.880 1.00 52.50 207 LYS A O 1
ATOM 1612 N N . ILE A 1 208 ? 4.913 -9.053 -29.803 1.00 54.12 208 ILE A N 1
ATOM 1613 C CA . ILE A 1 208 ? 6.117 -8.654 -30.527 1.00 54.12 208 ILE A CA 1
ATOM 1614 C C . ILE A 1 208 ? 5.783 -7.331 -31.221 1.00 54.12 208 ILE A C 1
ATOM 1616 O O . ILE A 1 208 ? 4.909 -7.299 -32.087 1.00 54.12 208 ILE A O 1
ATOM 1620 N N . VAL A 1 209 ? 6.450 -6.241 -30.851 1.00 51.22 209 VAL A N 1
ATOM 1621 C CA . VAL A 1 209 ? 6.193 -4.913 -31.430 1.00 51.22 209 VAL A CA 1
ATOM 1622 C C . VAL A 1 209 ? 7.467 -4.402 -32.081 1.00 51.22 209 VAL A C 1
ATOM 1624 O O . VAL A 1 209 ? 8.539 -4.438 -31.478 1.00 51.22 209 VAL A O 1
ATOM 1627 N N . GLN A 1 210 ? 7.353 -3.929 -33.317 1.00 51.81 210 GLN A N 1
ATOM 1628 C CA . GLN A 1 210 ? 8.414 -3.179 -33.976 1.00 51.81 210 GLN A CA 1
ATOM 1629 C C . GLN A 1 210 ? 8.255 -1.703 -33.614 1.00 51.81 210 GLN A C 1
ATOM 1631 O O . GLN A 1 210 ? 7.169 -1.144 -33.777 1.00 51.81 210 GLN A O 1
ATOM 1636 N N . ASP A 1 211 ? 9.305 -1.079 -33.092 1.00 56.62 211 ASP A N 1
ATOM 1637 C CA . ASP A 1 211 ? 9.282 0.354 -32.830 1.00 56.62 211 ASP A CA 1
ATOM 1638 C C . ASP A 1 211 ? 9.385 1.177 -34.124 1.00 56.62 211 ASP A C 1
ATOM 1640 O O . ASP A 1 211 ? 9.566 0.659 -35.231 1.00 56.62 211 ASP A O 1
ATOM 1644 N N . LYS A 1 212 ? 9.256 2.497 -33.969 1.00 47.66 212 LYS A N 1
ATOM 1645 C CA . LYS A 1 212 ? 9.327 3.465 -35.072 1.00 47.66 212 LYS A CA 1
ATOM 1646 C C . LYS A 1 212 ? 10.697 3.489 -35.761 1.00 47.66 212 LYS A C 1
ATOM 1648 O O . LYS A 1 212 ? 10.778 3.946 -36.897 1.00 47.66 212 LYS A O 1
ATOM 1653 N N . ASP A 1 213 ? 11.732 2.967 -35.104 1.00 53.62 213 ASP A N 1
ATOM 1654 C CA . ASP A 1 213 ? 13.104 2.881 -35.605 1.00 53.62 213 ASP A CA 1
ATOM 1655 C C . ASP A 1 213 ? 13.399 1.513 -36.255 1.00 53.62 213 ASP A C 1
ATOM 1657 O O . ASP A 1 213 ? 14.518 1.244 -36.698 1.00 53.62 213 ASP A O 1
ATOM 1661 N N . GLY A 1 214 ? 12.394 0.634 -36.339 1.00 54.44 214 GLY A N 1
ATOM 1662 C CA . GLY A 1 214 ? 12.493 -0.686 -36.952 1.00 54.44 214 GLY A CA 1
ATOM 1663 C C . GLY A 1 214 ? 13.062 -1.778 -36.038 1.00 54.44 214 GLY A C 1
ATOM 1664 O O . GLY A 1 214 ? 13.245 -2.906 -36.510 1.00 54.44 214 GLY A O 1
ATOM 1665 N N . LYS A 1 215 ? 13.326 -1.493 -34.755 1.00 56.03 215 LYS A N 1
ATOM 1666 C CA . LYS A 1 215 ? 13.830 -2.459 -33.766 1.00 56.03 215 LYS A CA 1
ATOM 1667 C C . LYS A 1 215 ? 12.667 -3.251 -33.159 1.00 56.03 215 LYS A C 1
ATOM 1669 O O . LYS A 1 215 ? 11.626 -2.708 -32.804 1.00 56.03 215 LYS A O 1
ATOM 1674 N N . TRP A 1 216 ? 12.848 -4.564 -33.050 1.00 56.00 216 TRP A N 1
ATOM 1675 C CA . TRP A 1 216 ? 11.834 -5.483 -32.535 1.00 56.00 216 TRP A CA 1
ATOM 1676 C C . TRP A 1 216 ? 11.975 -5.685 -31.025 1.00 56.00 216 TRP A C 1
ATOM 1678 O O . TRP A 1 216 ? 13.051 -6.040 -30.542 1.00 56.00 216 TRP A O 1
ATOM 1688 N N . HIS A 1 217 ? 10.868 -5.521 -30.304 1.00 53.28 217 HIS A N 1
ATOM 1689 C CA . HIS A 1 217 ? 10.757 -5.702 -28.857 1.00 53.28 217 HIS A CA 1
ATOM 1690 C C . HIS A 1 217 ? 9.785 -6.837 -28.537 1.00 53.28 217 HIS A C 1
ATOM 1692 O O . HIS A 1 217 ? 8.774 -7.012 -29.219 1.00 53.28 217 HIS A O 1
ATOM 1698 N N . VAL A 1 218 ? 10.089 -7.609 -27.494 1.00 54.59 218 VAL A N 1
ATOM 1699 C CA . VAL A 1 218 ? 9.199 -8.645 -26.949 1.00 54.59 218 VAL A CA 1
ATOM 1700 C C . VAL A 1 218 ? 8.793 -8.204 -25.551 1.00 54.59 218 VAL A C 1
ATOM 1702 O O . VAL A 1 218 ? 9.652 -8.109 -24.673 1.00 54.59 218 VAL A O 1
ATOM 1705 N N . TYR A 1 219 ? 7.507 -7.919 -25.347 1.00 52.00 219 TYR A N 1
ATOM 1706 C CA . TYR A 1 219 ? 6.981 -7.516 -24.043 1.00 52.00 219 TYR A CA 1
ATOM 1707 C C . TYR A 1 219 ? 6.546 -8.751 -23.220 1.00 52.00 219 TYR A C 1
ATOM 1709 O O . TYR A 1 219 ? 5.894 -9.645 -23.741 1.00 52.00 219 TYR A O 1
ATOM 1717 N N . ALA A 1 220 ? 7.012 -8.775 -21.963 1.00 53.06 220 ALA A N 1
ATOM 1718 C CA . ALA A 1 220 ? 6.893 -9.704 -20.820 1.00 53.06 220 ALA A CA 1
ATOM 1719 C C . ALA A 1 220 ? 6.162 -11.077 -20.887 1.00 53.06 220 ALA A C 1
ATOM 1721 O O . ALA A 1 220 ? 5.057 -11.212 -21.385 1.00 53.06 220 ALA A O 1
ATOM 1722 N N . ARG A 1 221 ? 6.803 -12.043 -20.188 1.00 48.53 221 ARG A N 1
ATOM 1723 C CA . ARG A 1 221 ? 6.379 -13.399 -19.744 1.00 48.53 221 ARG A CA 1
ATOM 1724 C C . ARG A 1 221 ? 5.408 -14.152 -20.662 1.00 48.53 221 ARG A C 1
ATOM 1726 O O . ARG A 1 221 ? 4.305 -14.501 -20.245 1.00 48.53 221 ARG A O 1
ATOM 1733 N N . PRO A 1 222 ? 5.878 -14.532 -21.852 1.00 49.44 222 PRO A N 1
ATOM 1734 C CA . PRO A 1 222 ? 5.159 -15.490 -22.654 1.00 49.44 222 PRO A CA 1
ATOM 1735 C C . PRO A 1 222 ? 5.057 -16.821 -21.930 1.00 49.44 222 PRO A C 1
ATOM 1737 O O . PRO A 1 222 ? 6.023 -17.297 -21.323 1.00 49.44 222 PRO A O 1
ATOM 1740 N N . ASP A 1 223 ? 3.862 -17.406 -22.000 1.00 51.09 223 ASP A N 1
ATOM 1741 C CA . ASP A 1 223 ? 3.673 -18.814 -21.703 1.00 51.09 223 ASP A CA 1
ATOM 1742 C C . ASP A 1 223 ? 4.801 -19.600 -22.400 1.00 51.09 223 ASP A C 1
ATOM 1744 O O . ASP A 1 223 ? 5.079 -19.328 -23.575 1.00 51.09 223 ASP A O 1
ATOM 1748 N N . PRO A 1 224 ? 5.499 -20.526 -21.715 1.00 53.53 224 PRO A N 1
ATOM 1749 C CA . PRO A 1 224 ? 6.653 -21.211 -22.288 1.00 53.53 224 PRO A CA 1
ATOM 1750 C C . PRO A 1 224 ? 6.392 -21.812 -23.676 1.00 53.53 224 PRO A C 1
ATOM 1752 O O . PRO A 1 224 ? 7.294 -21.807 -24.512 1.00 53.53 224 PRO A O 1
ATOM 1755 N N . GLN A 1 225 ? 5.163 -22.264 -23.956 1.00 56.53 225 GLN A N 1
ATOM 1756 C CA . GLN A 1 225 ? 4.800 -22.837 -25.253 1.00 56.53 225 GLN A CA 1
ATOM 1757 C C . GLN A 1 225 ? 4.541 -21.763 -26.314 1.00 56.53 225 GLN A C 1
ATOM 1759 O O . GLN A 1 225 ? 4.947 -21.911 -27.468 1.00 56.53 225 GLN A O 1
ATOM 1764 N N . GLU A 1 226 ? 3.872 -20.668 -25.955 1.00 56.47 226 GLU A N 1
ATOM 1765 C CA . GLU A 1 226 ? 3.673 -19.532 -26.861 1.00 56.47 226 GLU A CA 1
ATOM 1766 C C . GLU A 1 226 ? 5.001 -18.849 -27.203 1.00 56.47 226 GLU A C 1
ATOM 1768 O O . GLU A 1 226 ? 5.246 -18.440 -28.340 1.00 56.47 226 GLU A O 1
ATOM 1773 N N . PHE A 1 227 ? 5.924 -18.838 -26.248 1.00 57.75 227 PHE A N 1
ATOM 1774 C CA . PHE A 1 227 ? 7.256 -18.317 -26.457 1.00 57.75 227 PHE A CA 1
ATOM 1775 C C . PHE A 1 227 ? 8.092 -19.139 -27.432 1.00 57.75 227 PHE A C 1
ATOM 1777 O O . PHE A 1 227 ? 8.785 -18.579 -28.280 1.00 57.75 227 PHE A O 1
ATOM 1784 N N . GLU A 1 228 ? 8.021 -20.468 -27.349 1.00 61.47 228 GLU A N 1
ATOM 1785 C CA . GLU A 1 228 ? 8.685 -21.345 -28.314 1.00 61.47 228 GLU A CA 1
ATOM 1786 C C . GLU A 1 228 ? 8.187 -21.082 -29.739 1.00 61.47 228 GLU A C 1
ATOM 1788 O O . GLU A 1 228 ? 8.995 -21.050 -30.671 1.00 61.47 228 GLU A O 1
ATOM 1793 N N . LYS A 1 229 ? 6.891 -20.784 -29.906 1.00 64.38 229 LYS A N 1
ATOM 1794 C CA . LYS A 1 229 ? 6.313 -20.381 -31.199 1.00 64.38 229 LYS A CA 1
ATOM 1795 C C . LYS A 1 229 ? 6.870 -19.039 -31.679 1.00 64.38 229 LYS A C 1
ATOM 1797 O O . LYS A 1 229 ? 7.215 -18.918 -32.852 1.00 64.38 229 LYS A O 1
ATOM 1802 N N . ILE A 1 230 ? 7.027 -18.062 -30.785 1.00 58.66 230 ILE A N 1
ATOM 1803 C CA . ILE A 1 230 ? 7.618 -16.747 -31.086 1.00 58.66 230 ILE A CA 1
ATOM 1804 C C . ILE A 1 230 ? 9.090 -16.875 -31.500 1.00 58.66 230 ILE A C 1
ATOM 1806 O O . ILE A 1 230 ? 9.514 -16.297 -32.503 1.00 58.66 230 ILE A O 1
ATOM 1810 N N . VAL A 1 231 ? 9.875 -17.670 -30.770 1.00 61.50 231 VAL A N 1
ATOM 1811 C CA . VAL A 1 231 ? 11.287 -17.923 -31.091 1.00 61.50 231 VAL A CA 1
ATOM 1812 C C . VAL A 1 231 ? 11.416 -18.673 -32.417 1.00 61.50 231 VAL A C 1
ATOM 1814 O O . VAL A 1 231 ? 12.268 -18.326 -33.237 1.00 61.50 231 VAL A O 1
ATOM 1817 N N . ALA A 1 232 ? 10.573 -19.679 -32.660 1.00 68.50 232 ALA A N 1
ATOM 1818 C CA . ALA A 1 232 ? 10.541 -20.407 -33.926 1.00 68.50 232 ALA A CA 1
ATOM 1819 C C . ALA A 1 232 ? 10.174 -19.485 -35.101 1.00 68.50 232 ALA A C 1
ATOM 1821 O O . ALA A 1 232 ? 10.847 -19.510 -36.132 1.00 68.50 232 ALA A O 1
ATOM 1822 N N . PHE A 1 233 ? 9.178 -18.614 -34.919 1.00 68.69 233 PHE A N 1
ATOM 1823 C CA . PHE A 1 233 ? 8.791 -17.594 -35.892 1.00 68.69 233 PHE A CA 1
ATOM 1824 C C . PHE A 1 233 ? 9.946 -16.630 -36.205 1.00 68.69 233 PHE A C 1
ATOM 1826 O O . PHE A 1 233 ? 10.278 -16.410 -37.371 1.00 68.69 233 PHE A O 1
ATOM 1833 N N . ALA A 1 234 ? 10.617 -16.108 -35.174 1.00 60.84 234 ALA A N 1
ATOM 1834 C CA . ALA A 1 234 ? 11.729 -15.175 -35.332 1.00 60.84 234 ALA A CA 1
ATOM 1835 C C . ALA A 1 234 ? 12.956 -15.813 -36.006 1.00 60.84 234 ALA A C 1
ATOM 1837 O O . ALA A 1 234 ? 13.618 -15.176 -36.830 1.00 60.84 234 ALA A O 1
ATOM 1838 N N . LYS A 1 235 ? 13.249 -17.084 -35.701 1.00 70.06 235 LYS A N 1
ATOM 1839 C CA . LYS A 1 235 ? 14.299 -17.856 -36.383 1.00 70.06 235 LYS A CA 1
ATOM 1840 C C . LYS A 1 235 ? 13.944 -18.120 -37.846 1.00 70.06 235 LYS A C 1
ATOM 1842 O O . LYS A 1 235 ? 14.781 -17.889 -38.711 1.00 70.06 235 LYS A O 1
ATOM 1847 N N . GLY A 1 236 ? 12.702 -18.521 -38.134 1.00 64.94 236 GLY A N 1
ATOM 1848 C CA . GLY A 1 236 ? 12.223 -18.782 -39.498 1.00 64.94 236 GLY A CA 1
ATOM 1849 C C . GLY A 1 236 ? 12.213 -17.547 -40.406 1.00 64.94 236 GLY A C 1
ATOM 1850 O O . GLY A 1 236 ? 12.262 -17.676 -41.625 1.00 64.94 236 GLY A O 1
ATOM 1851 N N . ARG A 1 237 ? 12.190 -16.344 -39.821 1.00 68.75 237 ARG A N 1
ATOM 1852 C CA . ARG A 1 237 ? 12.251 -15.058 -40.533 1.00 68.75 237 ARG A CA 1
ATOM 1853 C C . ARG A 1 237 ? 13.645 -14.414 -40.544 1.00 68.75 237 ARG A C 1
ATOM 1855 O O . ARG A 1 237 ? 13.778 -13.313 -41.064 1.00 68.75 237 ARG A O 1
ATOM 1862 N N . GLY A 1 238 ? 14.662 -15.045 -39.949 1.00 65.12 238 GLY A N 1
ATOM 1863 C CA . GLY A 1 238 ? 16.026 -14.497 -39.863 1.00 65.12 238 GLY A CA 1
ATOM 1864 C C . GLY A 1 238 ? 16.180 -13.266 -38.955 1.00 65.12 238 GLY A C 1
ATOM 1865 O O . GLY A 1 238 ? 17.268 -12.716 -38.838 1.00 65.12 238 GLY A O 1
ATOM 1866 N N . ILE A 1 239 ? 15.119 -12.838 -38.267 1.00 57.62 239 ILE A N 1
ATOM 1867 C CA . ILE A 1 239 ? 15.121 -11.654 -37.389 1.00 57.62 239 ILE A CA 1
ATOM 1868 C C . ILE A 1 239 ? 15.715 -11.942 -36.003 1.00 57.62 239 ILE A C 1
ATOM 1870 O O . ILE A 1 239 ? 16.080 -11.021 -35.275 1.00 57.62 239 ILE A O 1
ATOM 1874 N N . TRP A 1 240 ? 15.880 -13.221 -35.650 1.00 65.56 240 TRP A N 1
ATOM 1875 C CA . TRP A 1 240 ? 16.424 -13.657 -34.361 1.00 65.56 240 TRP A CA 1
ATOM 1876 C C . TRP A 1 240 ? 17.842 -13.141 -34.068 1.00 65.56 240 TRP A C 1
ATOM 1878 O O . TRP A 1 240 ? 18.220 -12.963 -32.910 1.00 65.56 240 TRP A O 1
ATOM 1888 N N . GLU A 1 241 ? 18.655 -12.887 -35.094 1.00 61.19 241 GLU A N 1
ATOM 1889 C CA . GLU A 1 241 ? 20.018 -12.368 -34.922 1.00 61.19 241 GLU A CA 1
ATOM 1890 C C . GLU A 1 241 ? 20.063 -10.934 -34.379 1.00 61.19 241 GLU A C 1
ATOM 1892 O O . GLU A 1 241 ? 21.010 -10.595 -33.671 1.00 61.19 241 GLU A O 1
ATOM 1897 N N . GLY A 1 242 ? 19.021 -10.131 -34.622 1.00 61.38 242 GLY A N 1
ATOM 1898 C CA . GLY A 1 242 ? 18.900 -8.758 -34.119 1.00 61.38 242 GLY A CA 1
ATOM 1899 C C . GLY A 1 242 ? 18.332 -8.639 -32.700 1.00 61.38 242 GLY A C 1
ATOM 1900 O O . GLY A 1 242 ? 18.313 -7.546 -32.142 1.00 61.38 242 GLY A O 1
ATOM 1901 N N . MET A 1 243 ? 17.879 -9.745 -32.099 1.00 66.12 243 MET A N 1
ATOM 1902 C CA . MET A 1 243 ? 17.162 -9.752 -30.816 1.00 66.12 243 MET A CA 1
ATOM 1903 C C . MET A 1 243 ? 18.072 -10.139 -29.637 1.00 66.12 243 MET A C 1
ATOM 1905 O O . MET A 1 243 ? 17.747 -11.027 -28.849 1.00 66.12 243 MET A O 1
ATOM 1909 N N . GLU A 1 244 ? 19.240 -9.503 -29.514 1.00 66.25 244 GLU A N 1
ATOM 1910 C CA . GLU A 1 244 ? 20.222 -9.810 -28.456 1.00 66.25 244 GLU A CA 1
ATOM 1911 C C . GLU A 1 244 ? 19.669 -9.591 -27.043 1.00 66.25 244 GLU A C 1
ATOM 1913 O O . GLU A 1 244 ? 19.881 -10.426 -26.162 1.00 66.25 244 GLU A O 1
ATOM 1918 N N . ASP A 1 245 ? 18.895 -8.521 -26.847 1.00 60.28 245 ASP A N 1
ATOM 1919 C CA . ASP A 1 245 ? 18.247 -8.218 -25.568 1.00 60.28 245 ASP A CA 1
ATOM 1920 C C . ASP A 1 245 ? 17.231 -9.317 -25.188 1.00 60.28 245 ASP A C 1
ATOM 1922 O O . ASP A 1 245 ? 17.184 -9.752 -24.035 1.00 60.28 245 ASP A O 1
ATOM 1926 N N . ALA A 1 246 ? 16.490 -9.850 -26.169 1.00 62.59 246 ALA A N 1
ATOM 1927 C CA . ALA A 1 246 ? 15.569 -10.965 -25.955 1.00 62.59 246 ALA A CA 1
ATOM 1928 C C . ALA A 1 246 ? 16.322 -12.268 -25.648 1.00 62.59 246 ALA A C 1
ATOM 1930 O O . ALA A 1 246 ? 15.979 -12.951 -24.690 1.00 62.59 246 ALA A O 1
ATOM 1931 N N . LYS A 1 247 ? 17.391 -12.597 -26.392 1.00 65.88 247 LYS A N 1
ATOM 1932 C CA . LYS A 1 247 ? 18.241 -13.771 -26.107 1.00 65.88 247 LYS A CA 1
ATOM 1933 C C . LYS A 1 247 ? 18.778 -13.738 -24.679 1.00 65.88 247 LYS A C 1
ATOM 1935 O O . LYS A 1 247 ? 18.669 -14.726 -23.959 1.00 65.88 247 LYS A O 1
ATOM 1940 N N . ARG A 1 248 ? 19.295 -12.586 -24.248 1.00 69.88 248 ARG A N 1
ATOM 1941 C CA . ARG A 1 248 ? 19.805 -12.383 -22.890 1.00 69.88 248 ARG A CA 1
ATOM 1942 C C . ARG A 1 248 ? 18.717 -12.598 -21.838 1.00 69.88 248 ARG A C 1
ATOM 1944 O O . ARG A 1 248 ? 18.938 -13.319 -20.870 1.00 69.88 248 ARG A O 1
ATOM 1951 N N . LEU A 1 249 ? 17.534 -12.016 -22.046 1.00 64.62 249 LEU A N 1
ATOM 1952 C CA . LEU A 1 249 ? 16.403 -12.164 -21.130 1.00 64.62 249 LEU A CA 1
ATOM 1953 C C . LEU A 1 249 ? 16.009 -13.639 -20.943 1.00 64.62 249 LEU A C 1
ATOM 1955 O O . LEU A 1 249 ? 15.749 -14.064 -19.820 1.00 64.62 249 LEU A O 1
ATOM 1959 N N . ILE A 1 250 ? 16.032 -14.435 -22.015 1.00 65.25 250 ILE A N 1
ATOM 1960 C CA . ILE A 1 250 ? 15.710 -15.872 -21.983 1.00 65.25 250 ILE A CA 1
ATOM 1961 C C . ILE A 1 250 ? 16.706 -16.648 -21.149 1.00 65.25 250 ILE A C 1
ATOM 1963 O O . ILE A 1 250 ? 16.320 -17.477 -20.325 1.00 65.25 250 ILE A O 1
ATOM 1967 N N . VAL A 1 251 ? 17.989 -16.408 -21.397 1.00 70.19 251 VAL A N 1
ATOM 1968 C CA . VAL A 1 251 ? 19.051 -17.122 -20.700 1.00 70.19 251 VAL A CA 1
ATOM 1969 C C . VAL A 1 251 ? 19.001 -16.771 -19.210 1.00 70.19 251 VAL A C 1
ATOM 1971 O O . VAL A 1 251 ? 19.029 -17.679 -18.381 1.00 70.19 251 VAL A O 1
ATOM 1974 N N . CYS A 1 252 ? 18.758 -15.500 -18.862 1.00 70.19 252 CYS A N 1
ATOM 1975 C CA . CYS A 1 252 ? 18.518 -15.077 -17.480 1.00 70.19 252 CYS A CA 1
ATOM 1976 C C . CYS A 1 252 ? 17.285 -15.742 -16.844 1.00 70.19 252 CYS A C 1
ATOM 1978 O O . CYS A 1 252 ? 17.365 -16.210 -15.711 1.00 70.19 252 CYS A O 1
ATOM 1980 N N . GLN A 1 253 ? 16.148 -15.815 -17.544 1.00 70.00 253 GLN A N 1
ATOM 1981 C CA . GLN A 1 253 ? 14.932 -16.449 -17.014 1.00 70.00 253 GLN A CA 1
ATOM 1982 C C . GLN A 1 253 ? 15.125 -17.952 -16.778 1.00 70.00 253 GLN A C 1
ATOM 1984 O O . GLN A 1 253 ? 14.735 -18.472 -15.729 1.00 70.00 253 GLN A O 1
ATOM 1989 N N . LYS A 1 254 ? 15.767 -18.651 -17.723 1.00 73.19 254 LYS A N 1
ATOM 1990 C CA . LYS A 1 254 ? 16.110 -20.072 -17.575 1.00 73.19 254 LYS A CA 1
ATOM 1991 C C . LYS A 1 254 ? 17.066 -20.294 -16.407 1.00 73.19 254 LYS A C 1
ATOM 1993 O O . LYS A 1 254 ? 16.855 -21.216 -15.623 1.00 73.19 254 LYS A O 1
ATOM 1998 N N . GLU A 1 255 ? 18.077 -19.440 -16.258 1.00 74.94 255 GLU A N 1
ATOM 1999 C CA . GLU A 1 255 ? 19.017 -19.502 -15.139 1.00 74.94 255 GLU A CA 1
ATOM 2000 C C . GLU A 1 255 ? 18.297 -19.323 -13.794 1.00 74.94 255 GLU A C 1
ATOM 2002 O O . GLU A 1 255 ? 18.464 -20.150 -12.897 1.00 74.94 255 GLU A O 1
ATOM 2007 N N . GLN A 1 256 ? 17.445 -18.301 -13.663 1.00 72.75 256 GLN A N 1
ATOM 2008 C CA . GLN A 1 256 ? 16.675 -18.044 -12.442 1.00 72.75 256 GLN A CA 1
ATOM 2009 C C . GLN A 1 256 ? 15.745 -19.211 -12.089 1.00 72.75 256 GLN A C 1
ATOM 2011 O O . GLN A 1 256 ? 15.754 -19.674 -10.948 1.00 72.75 256 GLN A O 1
ATOM 2016 N N . GLY A 1 257 ? 14.996 -19.740 -13.063 1.00 72.62 257 GLY A N 1
ATOM 2017 C CA . GLY A 1 257 ? 14.121 -20.895 -12.848 1.00 72.62 257 GLY A CA 1
ATOM 2018 C C . GLY A 1 257 ? 14.889 -22.135 -12.378 1.00 72.62 257 GLY A C 1
ATOM 2019 O O . GLY A 1 257 ? 14.462 -22.829 -11.450 1.00 72.62 257 GLY A O 1
ATOM 2020 N N . LEU A 1 258 ? 16.066 -22.388 -12.960 1.00 75.81 258 LEU A N 1
ATOM 2021 C CA . LEU A 1 258 ? 16.940 -23.486 -12.544 1.00 75.81 258 LEU A CA 1
ATOM 2022 C C . LEU A 1 258 ? 17.530 -23.266 -11.149 1.00 75.81 258 LEU A C 1
ATOM 2024 O O . LEU A 1 258 ? 17.595 -24.221 -10.375 1.00 75.81 258 LEU A O 1
ATOM 2028 N N . LEU A 1 259 ? 17.918 -22.036 -10.802 1.00 74.12 259 LEU A N 1
ATOM 2029 C CA . LEU A 1 259 ? 18.417 -21.687 -9.470 1.00 74.12 259 LEU A CA 1
ATOM 2030 C C . LEU A 1 259 ? 17.347 -21.896 -8.395 1.00 74.12 259 LEU A C 1
ATOM 2032 O O . LEU A 1 259 ? 17.626 -22.536 -7.380 1.00 74.12 259 LEU A O 1
ATOM 2036 N N . SER A 1 260 ? 16.116 -21.433 -8.625 1.00 74.38 260 SER A N 1
ATOM 2037 C CA . SER A 1 260 ? 14.997 -21.656 -7.701 1.00 74.38 260 SER A CA 1
ATOM 2038 C C . SER A 1 260 ? 14.692 -23.146 -7.532 1.00 74.38 260 SER A C 1
ATOM 2040 O O . SER A 1 260 ? 14.551 -23.631 -6.406 1.00 74.38 260 SER A O 1
ATOM 2042 N N . ALA A 1 261 ? 14.669 -23.907 -8.633 1.00 75.19 261 ALA A N 1
ATOM 2043 C CA . ALA A 1 261 ? 14.462 -25.351 -8.580 1.00 75.19 261 ALA A CA 1
ATOM 2044 C C . ALA A 1 261 ? 15.601 -26.076 -7.841 1.00 75.19 261 ALA A C 1
ATOM 2046 O O . ALA A 1 261 ? 15.345 -27.018 -7.090 1.00 75.19 261 ALA A O 1
ATOM 2047 N N . LEU A 1 262 ? 16.850 -25.638 -8.021 1.00 80.25 262 LEU A N 1
ATOM 2048 C CA . LEU A 1 262 ? 18.014 -26.194 -7.332 1.00 80.25 262 LEU A CA 1
ATOM 2049 C C . LEU A 1 262 ? 17.951 -25.912 -5.824 1.00 80.25 262 LEU A C 1
ATOM 2051 O O . LEU A 1 262 ? 18.190 -26.819 -5.028 1.00 80.25 262 LEU A O 1
ATOM 2055 N N . GLN A 1 263 ? 17.580 -24.694 -5.418 1.00 78.88 263 GLN A N 1
ATOM 2056 C CA . GLN A 1 263 ? 17.398 -24.326 -4.008 1.00 78.88 263 GLN A CA 1
ATOM 2057 C C . GLN A 1 263 ? 16.314 -25.172 -3.332 1.00 78.88 263 GLN A C 1
ATOM 2059 O O . GLN A 1 263 ? 16.517 -25.662 -2.218 1.00 78.88 263 GLN A O 1
ATOM 2064 N N . PHE A 1 264 ? 15.184 -25.384 -4.013 1.00 80.81 264 PHE A N 1
ATOM 2065 C CA . PHE A 1 264 ? 14.114 -26.250 -3.524 1.00 80.81 264 PHE A CA 1
ATOM 2066 C C . PHE A 1 264 ? 14.592 -27.701 -3.359 1.00 80.81 264 PHE A C 1
ATOM 2068 O O . PHE A 1 264 ? 14.493 -28.261 -2.267 1.00 80.81 264 PHE A O 1
ATOM 2075 N N . GLN A 1 265 ? 15.206 -28.276 -4.398 1.00 81.69 265 GLN A N 1
ATOM 2076 C CA . GLN A 1 265 ? 15.701 -29.657 -4.368 1.00 81.69 265 GLN A CA 1
ATOM 2077 C C . GLN A 1 265 ? 16.826 -29.868 -3.351 1.00 81.69 265 GLN A C 1
ATOM 2079 O O . GLN A 1 265 ? 16.925 -30.939 -2.762 1.00 81.69 265 GLN A O 1
ATOM 2084 N N . THR A 1 266 ? 17.637 -28.842 -3.079 1.00 81.88 266 THR A N 1
ATOM 2085 C CA . THR A 1 266 ? 18.669 -28.893 -2.031 1.00 81.88 266 THR A CA 1
ATOM 2086 C C . THR A 1 266 ? 18.021 -29.061 -0.657 1.00 81.88 266 THR A C 1
ATOM 2088 O O . THR A 1 266 ? 18.405 -29.938 0.115 1.00 81.88 266 THR A O 1
ATOM 2091 N N . ARG A 1 267 ? 16.985 -28.266 -0.358 1.00 80.25 267 ARG A N 1
ATOM 2092 C CA . ARG A 1 267 ? 16.229 -28.371 0.902 1.00 80.25 267 ARG A CA 1
ATOM 2093 C C . ARG A 1 267 ? 15.534 -29.726 1.030 1.00 80.25 267 ARG A C 1
ATOM 2095 O O . ARG A 1 267 ? 15.503 -30.293 2.119 1.00 80.25 267 ARG A O 1
ATOM 2102 N N . GLU A 1 268 ? 15.000 -30.248 -0.068 1.00 82.38 268 GLU A N 1
ATOM 2103 C CA . GLU A 1 268 ? 14.343 -31.555 -0.107 1.00 82.38 268 GLU A CA 1
ATOM 2104 C C . GLU A 1 268 ? 15.337 -32.711 0.099 1.00 82.38 268 GLU A C 1
ATOM 2106 O O . GLU A 1 268 ? 15.084 -33.605 0.907 1.00 82.38 268 GLU A O 1
ATOM 2111 N N . ALA A 1 269 ? 16.523 -32.642 -0.516 1.00 75.44 269 ALA A N 1
ATOM 2112 C CA . ALA A 1 269 ? 17.597 -33.618 -0.330 1.00 75.44 269 ALA A CA 1
ATOM 2113 C C . ALA A 1 269 ? 18.067 -33.711 1.129 1.00 75.44 269 ALA A C 1
ATOM 2115 O O . ALA A 1 269 ? 18.382 -34.802 1.596 1.00 75.44 269 ALA A O 1
ATOM 2116 N N . HIS A 1 270 ? 18.081 -32.592 1.862 1.00 77.81 270 HIS A N 1
ATOM 2117 C CA . HIS A 1 270 ? 18.414 -32.575 3.291 1.00 77.81 270 HIS A CA 1
ATOM 2118 C C . HIS A 1 270 ? 17.326 -33.183 4.187 1.00 77.81 270 HIS A C 1
ATOM 2120 O O . HIS A 1 270 ? 17.624 -33.610 5.300 1.00 77.81 270 HIS A O 1
ATOM 2126 N N . ARG A 1 271 ? 16.070 -33.224 3.727 1.00 81.81 271 ARG A N 1
ATOM 2127 C CA . ARG A 1 271 ? 14.933 -33.775 4.484 1.00 81.81 271 ARG A CA 1
ATOM 2128 C C . ARG A 1 271 ? 14.716 -35.269 4.237 1.00 81.81 271 ARG A 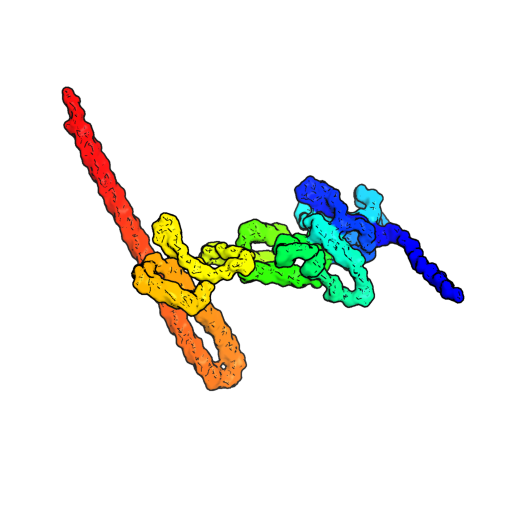C 1
ATOM 2130 O O . ARG A 1 271 ? 14.084 -35.937 5.056 1.00 81.81 271 ARG A O 1
ATOM 2137 N N . LEU A 1 272 ? 15.222 -35.799 3.125 1.00 84.31 272 LEU A N 1
ATOM 2138 C CA . LEU A 1 272 ? 15.090 -37.210 2.772 1.00 84.31 272 LEU A CA 1
ATOM 2139 C C . LEU A 1 272 ? 15.963 -38.093 3.676 1.00 84.31 272 LEU A C 1
ATOM 2141 O O . LEU A 1 272 ? 17.186 -38.011 3.659 1.00 84.31 272 LEU A O 1
ATOM 2145 N N . LYS A 1 273 ? 15.317 -38.994 4.427 1.00 81.38 273 LYS A N 1
ATOM 2146 C CA . LYS A 1 273 ? 15.990 -40.046 5.214 1.00 81.38 273 LYS A CA 1
ATOM 2147 C C . LYS A 1 273 ? 16.377 -41.269 4.369 1.00 81.38 273 LYS A C 1
ATOM 2149 O O . LYS A 1 273 ? 17.231 -42.051 4.770 1.00 81.38 273 LYS A O 1
ATOM 2154 N N . ASP A 1 274 ? 15.752 -41.436 3.203 1.00 88.81 274 ASP A N 1
ATOM 2155 C CA . ASP A 1 274 ? 16.033 -42.523 2.261 1.00 88.81 274 ASP A CA 1
ATOM 2156 C C . ASP A 1 274 ? 17.253 -42.180 1.392 1.00 88.81 274 ASP A C 1
ATOM 2158 O O . ASP A 1 274 ? 17.206 -41.295 0.530 1.00 88.81 274 ASP A O 1
ATOM 2162 N N . HIS A 1 275 ? 18.344 -42.917 1.607 1.00 79.50 275 HIS A N 1
ATOM 2163 C CA . HIS A 1 275 ? 19.618 -42.693 0.932 1.00 79.50 275 HIS A CA 1
ATOM 2164 C C . HIS A 1 275 ? 19.537 -42.906 -0.591 1.00 79.50 275 HIS A C 1
ATOM 2166 O O . HIS A 1 275 ? 20.223 -42.207 -1.336 1.00 79.50 275 HIS A O 1
ATOM 2172 N N . LYS A 1 276 ? 18.695 -43.823 -1.094 1.00 85.12 276 LYS A N 1
ATOM 2173 C CA . LYS A 1 276 ? 18.566 -44.051 -2.547 1.00 85.12 276 LYS A CA 1
ATOM 2174 C C . LYS A 1 276 ? 17.885 -42.863 -3.227 1.00 85.12 276 LYS A C 1
ATOM 2176 O O . LYS A 1 276 ? 18.355 -42.398 -4.265 1.00 85.12 276 LYS A O 1
ATOM 2181 N N . LYS A 1 277 ? 16.830 -42.325 -2.607 1.00 82.94 277 LYS A N 1
ATOM 2182 C CA . LYS A 1 277 ? 16.129 -41.125 -3.096 1.00 82.94 277 LYS A CA 1
ATOM 2183 C C . LYS A 1 277 ? 17.007 -39.878 -3.008 1.00 82.94 277 LYS A C 1
ATOM 2185 O O . LYS A 1 277 ? 17.034 -39.091 -3.950 1.00 82.94 277 LYS A O 1
ATOM 2190 N N . ALA A 1 278 ? 17.782 -39.734 -1.932 1.00 78.00 278 ALA A N 1
ATOM 2191 C CA . ALA A 1 278 ? 18.733 -38.634 -1.785 1.00 78.00 278 ALA A CA 1
ATOM 2192 C C . ALA A 1 278 ? 19.833 -38.665 -2.863 1.00 78.00 278 ALA A C 1
ATOM 2194 O O . ALA A 1 278 ? 20.156 -37.626 -3.439 1.00 78.00 278 ALA A O 1
ATOM 2195 N N . THR A 1 279 ? 20.381 -39.841 -3.190 1.00 84.88 279 THR A N 1
ATOM 2196 C CA . THR A 1 279 ? 21.387 -39.979 -4.258 1.00 84.88 279 THR A CA 1
ATOM 2197 C C . THR A 1 279 ? 20.810 -39.654 -5.639 1.00 84.88 279 THR A C 1
ATOM 2199 O O . THR A 1 279 ? 21.440 -38.916 -6.397 1.00 84.88 279 THR A O 1
ATOM 2202 N N . ALA A 1 280 ? 19.601 -40.130 -5.956 1.00 85.69 280 ALA A N 1
ATOM 2203 C CA . ALA A 1 280 ? 18.934 -39.802 -7.218 1.00 85.69 280 ALA A CA 1
ATOM 2204 C C . ALA A 1 280 ? 18.666 -38.291 -7.355 1.00 85.69 280 ALA A C 1
ATOM 2206 O O . ALA A 1 280 ? 18.918 -37.704 -8.408 1.00 85.69 280 ALA A O 1
ATOM 2207 N N . LEU A 1 281 ? 18.228 -37.639 -6.273 1.00 84.81 281 LEU A N 1
ATOM 2208 C CA . LEU A 1 281 ? 17.984 -36.197 -6.259 1.00 84.81 281 LEU A CA 1
ATOM 2209 C C . LEU A 1 281 ? 19.283 -35.391 -6.421 1.00 84.81 281 LEU A C 1
ATOM 2211 O O . LEU A 1 281 ? 19.315 -34.425 -7.179 1.00 84.81 281 LEU A O 1
ATOM 2215 N N . ARG A 1 282 ? 20.387 -35.824 -5.797 1.00 84.69 282 ARG A N 1
ATOM 2216 C CA . ARG A 1 282 ? 21.716 -35.212 -5.992 1.00 84.69 282 ARG A CA 1
ATOM 2217 C C . ARG A 1 282 ? 22.211 -35.333 -7.435 1.00 84.69 282 ARG A C 1
ATOM 2219 O O . ARG A 1 282 ? 22.787 -34.378 -7.948 1.00 84.69 282 ARG A O 1
ATOM 2226 N N . ALA A 1 283 ? 21.950 -36.454 -8.110 1.00 87.50 283 ALA A N 1
ATOM 2227 C CA . ALA A 1 283 ? 22.278 -36.605 -9.528 1.00 87.50 283 ALA A CA 1
ATOM 2228 C C . ALA A 1 283 ? 21.481 -35.619 -10.404 1.00 87.50 283 ALA A C 1
ATOM 2230 O O . ALA A 1 283 ? 22.055 -34.968 -11.276 1.00 87.50 283 ALA A O 1
ATOM 2231 N N . GLN A 1 284 ? 20.186 -35.420 -10.125 1.00 85.88 284 GLN A N 1
ATOM 2232 C CA . GLN A 1 284 ? 19.380 -34.400 -10.811 1.00 85.88 284 GLN A CA 1
ATOM 2233 C C . GLN A 1 284 ? 19.885 -32.973 -10.547 1.00 85.88 284 GLN A C 1
ATOM 2235 O O . GLN A 1 284 ? 19.919 -32.148 -11.462 1.00 85.88 284 GLN A O 1
ATOM 2240 N N . MET A 1 285 ? 20.311 -32.678 -9.315 1.00 85.69 285 MET A N 1
ATOM 2241 C CA . MET A 1 285 ? 20.915 -31.389 -8.973 1.00 85.69 285 MET A CA 1
ATOM 2242 C C . MET A 1 285 ? 22.215 -31.142 -9.748 1.00 85.69 285 MET A C 1
ATOM 2244 O O . MET A 1 285 ? 22.411 -30.035 -10.245 1.00 85.69 285 MET A O 1
ATOM 2248 N N . ALA A 1 286 ? 23.067 -32.160 -9.912 1.00 87.88 286 ALA A N 1
ATOM 2249 C CA . ALA A 1 286 ? 24.309 -32.052 -10.680 1.00 87.88 286 ALA A CA 1
ATOM 2250 C C . ALA A 1 286 ? 24.050 -31.721 -12.162 1.00 87.88 286 ALA A C 1
ATOM 2252 O O . ALA A 1 286 ? 24.714 -30.853 -12.728 1.00 87.88 286 ALA A O 1
ATOM 2253 N N . VAL A 1 287 ? 23.028 -32.334 -12.772 1.00 87.56 287 VAL A N 1
ATOM 2254 C CA . VAL A 1 287 ? 22.601 -32.009 -14.146 1.00 87.56 287 VAL A CA 1
ATOM 2255 C C . VAL A 1 287 ? 22.138 -30.551 -14.249 1.00 87.56 287 VAL A C 1
ATOM 2257 O O . VAL A 1 287 ? 22.544 -29.833 -15.162 1.00 87.56 287 VAL A O 1
ATOM 2260 N N . LYS A 1 288 ? 21.337 -30.070 -13.289 1.00 82.94 288 LYS A N 1
ATOM 2261 C CA . LYS A 1 288 ? 20.886 -28.666 -13.265 1.00 82.94 288 LYS A CA 1
ATOM 2262 C C . LYS A 1 288 ? 22.036 -27.682 -13.053 1.00 82.94 288 LYS A C 1
ATOM 2264 O O . LYS A 1 288 ? 22.045 -26.624 -13.672 1.00 82.94 288 LYS A O 1
ATOM 2269 N N . GLN A 1 289 ? 23.018 -28.025 -12.220 1.00 86.19 289 GLN A N 1
ATOM 2270 C CA . GLN A 1 289 ? 24.225 -27.215 -12.027 1.00 86.19 289 GLN A CA 1
ATOM 2271 C C . GLN A 1 289 ? 25.058 -27.114 -13.310 1.00 86.19 289 GLN A C 1
ATOM 2273 O O . GLN A 1 289 ? 25.519 -26.023 -13.646 1.00 86.19 289 GLN A O 1
ATOM 2278 N N . ALA A 1 290 ? 25.206 -28.214 -14.055 1.00 87.00 290 ALA A N 1
ATOM 2279 C CA . ALA A 1 290 ? 25.874 -28.201 -15.355 1.00 87.00 290 ALA A CA 1
ATOM 2280 C C . ALA A 1 290 ? 25.135 -27.306 -16.366 1.00 87.00 290 ALA A C 1
ATOM 2282 O O . ALA A 1 290 ? 25.767 -26.510 -17.057 1.00 87.00 290 ALA A O 1
ATOM 2283 N N . LEU A 1 291 ? 23.799 -27.359 -16.386 1.00 83.12 291 LEU A N 1
ATOM 2284 C CA . LEU A 1 291 ? 22.982 -26.508 -17.252 1.00 83.12 291 LEU A CA 1
ATOM 2285 C C . LEU A 1 291 ? 23.088 -25.018 -16.884 1.00 83.12 291 LEU A C 1
ATOM 2287 O O . LEU A 1 291 ? 23.223 -24.178 -17.766 1.00 83.12 291 LEU A O 1
ATOM 2291 N N . ILE A 1 292 ? 23.095 -24.680 -15.589 1.00 78.88 292 ILE A N 1
ATOM 2292 C CA . ILE A 1 292 ? 23.333 -23.302 -15.123 1.00 78.88 292 ILE A CA 1
ATOM 2293 C C . ILE A 1 292 ? 24.707 -22.807 -15.588 1.00 78.88 292 ILE A C 1
ATOM 2295 O O . ILE A 1 292 ? 24.829 -21.673 -16.044 1.00 78.88 292 ILE A O 1
ATOM 2299 N N . LYS A 1 293 ? 25.744 -23.649 -15.500 1.00 88.69 293 LYS A N 1
ATOM 2300 C CA . LYS A 1 293 ? 27.086 -23.296 -15.978 1.00 88.69 293 LYS A CA 1
ATOM 2301 C C . LYS A 1 293 ? 27.081 -22.989 -17.481 1.00 88.69 293 LYS A C 1
ATOM 2303 O O . LYS A 1 293 ? 27.607 -21.955 -17.879 1.00 88.69 293 LYS A O 1
ATOM 2308 N N . GLN A 1 294 ? 26.427 -23.827 -18.282 1.00 84.88 294 GLN A N 1
ATOM 2309 C CA . GLN A 1 294 ? 26.301 -23.621 -19.726 1.00 84.88 294 GLN A CA 1
ATOM 2310 C C . GLN A 1 294 ? 25.554 -22.319 -20.068 1.00 84.88 294 GLN A C 1
ATOM 2312 O O . GLN A 1 294 ? 25.991 -21.569 -20.936 1.00 84.88 294 GLN A O 1
ATOM 2317 N N . LEU A 1 295 ? 24.468 -22.003 -19.353 1.00 75.50 295 LEU A N 1
ATOM 2318 C CA . LEU A 1 295 ? 23.726 -20.749 -19.547 1.00 75.50 295 LEU A CA 1
ATOM 2319 C C . LEU A 1 295 ? 24.572 -19.517 -19.189 1.00 75.50 295 LEU A C 1
ATOM 2321 O O . LEU A 1 295 ? 24.501 -18.499 -19.874 1.00 75.50 295 LEU A O 1
ATOM 2325 N N . LYS A 1 296 ? 25.420 -19.601 -18.157 1.00 81.75 296 LYS A N 1
ATOM 2326 C CA . LYS A 1 296 ? 26.358 -18.518 -17.816 1.00 81.75 296 LYS A CA 1
ATOM 2327 C C . LYS A 1 296 ? 27.407 -18.288 -18.902 1.00 81.75 296 LYS A C 1
ATOM 2329 O O . LYS A 1 296 ? 27.742 -17.141 -19.190 1.00 81.75 296 LYS A O 1
ATOM 2334 N N . GLU A 1 297 ? 27.910 -19.357 -19.511 1.00 87.19 297 GLU A N 1
ATOM 2335 C CA . GLU A 1 297 ? 28.832 -19.271 -20.648 1.00 87.19 297 GLU A CA 1
ATOM 2336 C C . GLU A 1 297 ? 28.140 -18.649 -21.875 1.00 87.19 297 GLU A C 1
ATOM 2338 O O . GLU A 1 297 ? 28.710 -17.774 -22.528 1.00 87.19 297 GLU A O 1
ATOM 2343 N N . GLU A 1 298 ? 26.877 -19.004 -22.135 1.00 82.31 298 GLU A N 1
ATOM 2344 C CA . GLU A 1 298 ? 26.060 -18.395 -23.194 1.00 82.31 298 GLU A CA 1
ATOM 2345 C C . GLU A 1 298 ? 25.813 -16.894 -22.943 1.00 82.31 298 GLU A C 1
ATOM 2347 O O . GLU A 1 298 ? 25.971 -16.080 -23.854 1.00 82.31 298 GLU A O 1
ATOM 2352 N N . MET A 1 299 ? 25.519 -16.494 -21.699 1.00 76.25 299 MET A N 1
ATOM 2353 C CA . MET A 1 299 ? 25.408 -15.080 -21.306 1.00 76.25 299 MET A CA 1
ATOM 2354 C C . MET A 1 299 ? 26.695 -14.299 -21.565 1.00 76.25 299 MET A C 1
ATOM 2356 O O . MET A 1 299 ? 26.645 -13.177 -22.076 1.00 76.25 299 MET A O 1
ATOM 2360 N N . ALA A 1 300 ? 27.843 -14.879 -21.209 1.00 81.19 300 ALA A N 1
ATOM 2361 C CA . ALA A 1 300 ? 29.142 -14.255 -21.423 1.00 81.19 300 ALA A CA 1
ATOM 2362 C C . ALA A 1 300 ? 29.434 -14.075 -22.922 1.00 81.19 300 ALA A C 1
ATOM 2364 O O . ALA A 1 300 ? 29.894 -13.010 -23.334 1.00 81.19 300 ALA A O 1
ATOM 2365 N N . ALA A 1 301 ? 29.095 -15.070 -23.748 1.00 82.44 301 ALA A N 1
ATOM 2366 C CA . ALA A 1 301 ? 29.245 -14.990 -25.198 1.00 82.44 301 ALA A CA 1
ATOM 2367 C C . ALA A 1 301 ? 28.352 -13.902 -25.823 1.00 82.44 301 ALA A C 1
ATOM 2369 O O . ALA A 1 301 ? 28.813 -13.150 -26.682 1.00 82.44 301 ALA A O 1
ATOM 2370 N N . ILE A 1 302 ? 27.100 -13.771 -25.365 1.00 75.06 302 ILE A N 1
ATOM 2371 C CA . ILE A 1 302 ? 26.190 -12.699 -25.805 1.00 75.06 302 ILE A CA 1
ATOM 2372 C C . ILE A 1 302 ? 26.761 -11.321 -25.431 1.00 75.06 302 ILE A C 1
ATOM 2374 O O . ILE A 1 302 ? 26.759 -10.412 -26.260 1.00 75.06 302 ILE A O 1
ATOM 2378 N N . GLY A 1 303 ? 27.288 -11.171 -24.210 1.00 76.50 303 GLY A N 1
ATOM 2379 C CA . GLY A 1 303 ? 27.937 -9.934 -23.762 1.00 76.50 303 GLY A CA 1
ATOM 2380 C C . GLY A 1 303 ? 29.139 -9.551 -24.629 1.00 76.50 303 GLY A C 1
ATOM 23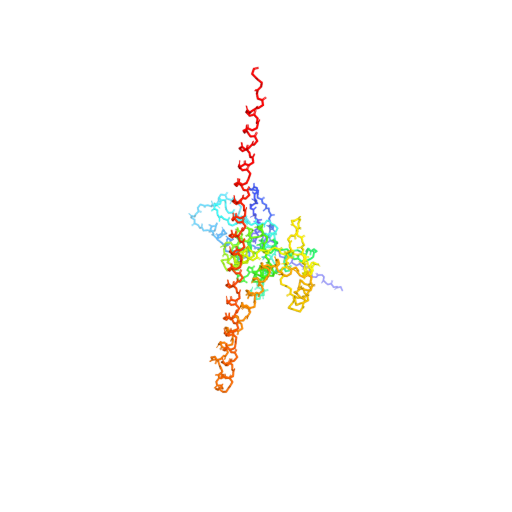81 O O . GLY A 1 303 ? 29.196 -8.437 -25.147 1.00 76.50 303 GLY A O 1
ATOM 2382 N N . ALA A 1 304 ? 30.047 -10.500 -24.872 1.00 82.69 304 ALA A N 1
ATOM 2383 C CA . ALA A 1 304 ? 31.230 -10.282 -25.704 1.00 82.69 304 ALA A CA 1
ATOM 2384 C C . ALA A 1 304 ? 30.875 -9.918 -27.159 1.00 82.69 304 ALA A C 1
ATOM 2386 O O . ALA A 1 304 ? 31.508 -9.048 -27.761 1.00 82.69 304 ALA A O 1
ATOM 2387 N N . ALA A 1 305 ? 29.836 -10.541 -27.728 1.00 79.56 305 ALA A N 1
ATOM 2388 C CA . ALA A 1 305 ? 29.360 -10.223 -29.074 1.00 79.56 305 ALA A CA 1
ATOM 2389 C C . ALA A 1 305 ? 28.837 -8.779 -29.180 1.00 79.56 305 ALA A C 1
ATOM 2391 O O . ALA A 1 305 ? 29.115 -8.089 -30.166 1.00 79.56 305 ALA A O 1
ATOM 2392 N N . ARG A 1 306 ? 28.129 -8.299 -28.150 1.00 80.25 306 ARG A N 1
ATOM 2393 C CA . ARG A 1 306 ? 27.631 -6.920 -28.085 1.00 80.25 306 ARG A CA 1
ATOM 2394 C C . ARG A 1 306 ? 28.772 -5.910 -28.002 1.00 80.25 306 ARG A C 1
ATOM 2396 O O . ARG A 1 306 ? 28.785 -4.948 -28.767 1.00 80.25 306 ARG A O 1
ATOM 2403 N N . GLU A 1 307 ? 29.746 -6.148 -27.126 1.00 82.31 307 GLU A N 1
ATOM 2404 C CA . GLU A 1 307 ? 30.925 -5.283 -26.992 1.00 82.31 307 GLU A CA 1
ATOM 2405 C C . GLU A 1 307 ? 31.718 -5.200 -28.304 1.00 82.31 307 GLU A C 1
ATOM 2407 O O . GLU A 1 307 ? 32.122 -4.114 -28.728 1.00 82.31 307 GLU A O 1
ATOM 2412 N N . ALA A 1 308 ? 31.880 -6.327 -29.004 1.00 84.81 308 ALA A N 1
ATOM 2413 C CA . ALA A 1 308 ? 32.528 -6.360 -30.312 1.00 84.81 308 ALA A CA 1
ATOM 2414 C C . ALA A 1 308 ? 31.759 -5.541 -31.366 1.00 84.81 308 ALA A C 1
ATOM 2416 O O . ALA A 1 308 ? 32.369 -4.770 -32.113 1.00 84.81 308 ALA A O 1
ATOM 2417 N N . LYS A 1 309 ? 30.422 -5.654 -31.406 1.00 82.81 309 LYS A N 1
ATOM 2418 C CA . LYS A 1 309 ? 29.568 -4.852 -32.302 1.00 82.81 309 LYS A CA 1
ATOM 2419 C C . LYS A 1 309 ? 29.647 -3.359 -31.991 1.00 82.81 309 LYS A C 1
ATOM 2421 O O . LYS A 1 309 ? 29.727 -2.544 -32.910 1.00 82.81 309 LYS A O 1
ATOM 2426 N N . GLU A 1 310 ? 29.649 -2.990 -30.716 1.00 83.50 310 GLU A N 1
ATOM 2427 C CA . GLU A 1 310 ? 29.736 -1.594 -30.288 1.00 83.50 310 GLU A CA 1
ATOM 2428 C C . GLU A 1 310 ? 31.098 -0.982 -30.635 1.00 83.50 310 GLU A C 1
ATOM 2430 O O . GLU A 1 310 ? 31.164 0.110 -31.205 1.00 83.50 310 GLU A O 1
ATOM 2435 N N . LYS A 1 311 ? 32.185 -1.732 -30.425 1.00 87.81 311 LYS A N 1
ATOM 2436 C CA . LYS A 1 311 ? 33.531 -1.326 -30.842 1.00 87.81 311 LYS A CA 1
ATOM 2437 C C . LYS A 1 311 ? 33.629 -1.128 -32.357 1.00 87.81 311 LYS A C 1
ATOM 2439 O O . LYS A 1 311 ? 34.136 -0.098 -32.803 1.00 87.81 311 LYS A O 1
ATOM 2444 N N . ALA A 1 312 ? 33.087 -2.056 -33.149 1.00 86.50 312 ALA A N 1
ATOM 2445 C CA . ALA A 1 312 ? 33.056 -1.934 -34.607 1.00 86.50 312 ALA A CA 1
ATOM 2446 C C . ALA A 1 312 ? 32.257 -0.701 -35.070 1.00 86.50 312 ALA A C 1
ATOM 2448 O O . ALA A 1 312 ? 32.680 0.011 -35.984 1.00 86.50 312 ALA A O 1
ATOM 2449 N N . ARG A 1 313 ? 31.132 -0.396 -34.409 1.00 85.75 313 ARG A N 1
ATOM 2450 C CA . ARG A 1 313 ? 30.327 0.803 -34.688 1.00 85.75 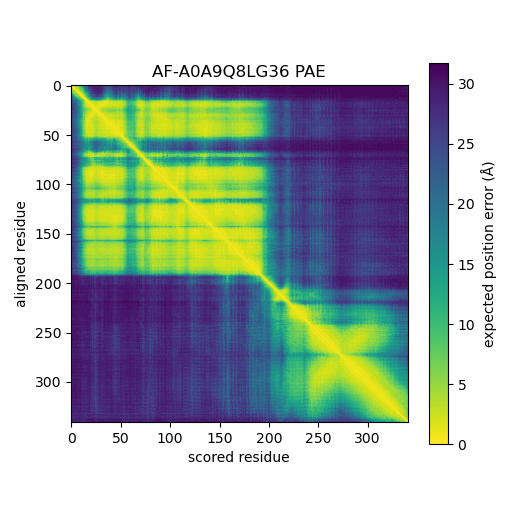313 ARG A CA 1
ATOM 2451 C C . ARG A 1 313 ? 31.093 2.090 -34.378 1.00 85.75 313 ARG A C 1
ATOM 2453 O O . ARG A 1 313 ? 31.050 3.023 -35.179 1.00 85.75 313 ARG A O 1
ATOM 2460 N N . LEU A 1 314 ? 31.801 2.146 -33.250 1.00 86.75 314 LEU A N 1
ATOM 2461 C CA . LEU A 1 314 ? 32.619 3.302 -32.875 1.00 86.75 314 LEU A CA 1
ATOM 2462 C C . LEU A 1 314 ? 33.782 3.520 -33.854 1.00 86.75 314 LEU A C 1
ATOM 2464 O O . LEU A 1 314 ? 34.051 4.655 -34.243 1.00 86.75 314 LEU A O 1
ATOM 2468 N N . GLU A 1 315 ? 34.446 2.453 -34.301 1.00 88.50 315 GLU A N 1
ATOM 2469 C CA . GLU A 1 315 ? 35.494 2.544 -35.326 1.00 88.50 315 GLU A CA 1
ATOM 2470 C C . GLU A 1 315 ? 34.947 3.001 -36.686 1.00 88.50 315 GLU A C 1
ATOM 2472 O O . GLU A 1 315 ? 35.565 3.835 -37.353 1.00 88.50 315 GLU A O 1
ATOM 2477 N N . ALA A 1 316 ? 33.770 2.512 -37.086 1.00 85.12 316 ALA A N 1
ATOM 2478 C CA . ALA A 1 316 ? 33.102 2.957 -38.306 1.00 85.12 316 ALA A CA 1
ATOM 2479 C C . ALA A 1 316 ? 32.711 4.444 -38.241 1.00 85.12 316 ALA A C 1
ATOM 2481 O O . ALA A 1 316 ? 32.916 5.172 -39.213 1.00 85.12 316 ALA A O 1
ATOM 2482 N N . ALA A 1 317 ? 32.216 4.916 -37.091 1.00 84.56 317 ALA A N 1
ATOM 2483 C CA . ALA A 1 317 ? 31.888 6.324 -36.874 1.00 84.56 317 ALA A CA 1
ATOM 2484 C C . ALA A 1 317 ? 33.129 7.226 -36.985 1.00 84.56 317 ALA A C 1
ATOM 2486 O O . ALA A 1 317 ? 33.096 8.225 -37.700 1.00 84.56 317 ALA A O 1
ATOM 2487 N N . LYS A 1 318 ? 34.257 6.827 -36.377 1.00 89.75 318 LYS A N 1
ATOM 2488 C CA . LYS A 1 318 ? 35.529 7.562 -36.498 1.00 89.75 318 LYS A CA 1
ATOM 2489 C C . LYS A 1 318 ? 36.000 7.669 -37.950 1.00 89.75 318 LYS A C 1
ATOM 2491 O O . LYS A 1 318 ? 36.343 8.758 -38.403 1.00 89.75 318 LYS A O 1
ATOM 2496 N N . LYS A 1 319 ? 35.955 6.565 -38.705 1.00 89.25 319 LYS A N 1
ATOM 2497 C CA . LYS A 1 319 ? 36.304 6.562 -40.139 1.00 89.25 319 LYS A CA 1
ATOM 2498 C C . LYS A 1 319 ? 35.383 7.469 -40.961 1.00 89.25 319 LYS A C 1
ATOM 2500 O O . LYS A 1 319 ? 35.847 8.140 -41.882 1.00 89.25 319 LYS A O 1
ATOM 2505 N N . ALA A 1 320 ? 34.091 7.509 -40.634 1.00 85.69 320 ALA A N 1
ATOM 2506 C CA . ALA A 1 320 ? 33.133 8.386 -41.300 1.00 85.69 320 ALA A CA 1
ATOM 2507 C C . ALA A 1 320 ? 33.413 9.874 -41.021 1.00 85.69 320 ALA A C 1
ATOM 2509 O O . ALA A 1 320 ? 33.359 10.687 -41.946 1.00 85.69 320 ALA A O 1
ATOM 2510 N N . ASP A 1 321 ? 33.768 10.230 -39.785 1.00 87.12 321 ASP A N 1
ATOM 2511 C CA . ASP A 1 321 ? 34.115 11.605 -39.413 1.00 87.12 321 ASP A CA 1
ATOM 2512 C C . ASP A 1 321 ? 35.435 12.070 -40.044 1.00 87.12 321 ASP A C 1
ATOM 2514 O O . ASP A 1 321 ? 35.519 13.193 -40.548 1.00 87.12 321 ASP A O 1
ATOM 2518 N N . GLU A 1 322 ? 36.448 11.203 -40.113 1.00 86.81 322 GLU A N 1
ATOM 2519 C CA . GLU A 1 322 ? 37.692 11.491 -40.841 1.00 86.81 322 GLU A CA 1
ATOM 2520 C C . GLU A 1 322 ? 37.444 11.710 -42.340 1.00 86.81 322 GLU A C 1
ATOM 2522 O O . GLU A 1 322 ? 38.004 12.631 -42.940 1.00 86.81 322 GLU A O 1
ATOM 2527 N N . ALA A 1 323 ? 36.566 10.911 -42.954 1.00 84.94 323 ALA A N 1
ATOM 2528 C CA . ALA A 1 323 ? 36.185 11.090 -44.353 1.00 84.94 323 ALA A CA 1
ATOM 2529 C C . ALA A 1 323 ? 35.426 12.409 -44.589 1.00 84.94 323 ALA A C 1
ATOM 2531 O O . ALA A 1 323 ? 35.627 13.057 -45.619 1.00 84.94 323 ALA A O 1
ATOM 2532 N N . ARG A 1 324 ? 34.579 12.834 -43.640 1.00 86.12 324 ARG A N 1
ATOM 2533 C CA . ARG A 1 324 ? 33.881 14.130 -43.691 1.00 86.12 324 ARG A CA 1
ATOM 2534 C C . ARG A 1 324 ? 34.851 15.303 -43.580 1.00 86.12 324 ARG A C 1
ATOM 2536 O O . ARG A 1 324 ? 34.747 16.225 -44.385 1.00 86.12 324 ARG A O 1
ATOM 2543 N N . LYS A 1 325 ? 35.823 15.240 -42.663 1.00 87.31 325 LYS A N 1
ATOM 2544 C CA . LYS A 1 325 ? 36.875 16.264 -42.530 1.00 87.31 325 LYS A CA 1
ATOM 2545 C C . LYS A 1 325 ? 37.693 16.413 -43.814 1.00 87.31 325 LYS A C 1
ATOM 2547 O O . LYS A 1 325 ? 37.793 17.516 -44.337 1.00 87.31 325 LYS A O 1
ATOM 2552 N N . LYS A 1 326 ? 38.156 15.302 -44.399 1.00 86.25 326 LYS A N 1
ATOM 2553 C CA . LYS A 1 326 ? 38.909 15.324 -45.668 1.00 86.25 326 LYS A CA 1
ATOM 2554 C C . LYS A 1 326 ? 38.106 15.907 -46.836 1.00 86.25 326 LYS A C 1
ATOM 2556 O O . LYS A 1 326 ? 38.664 16.618 -47.667 1.00 86.25 326 LYS A O 1
ATOM 2561 N N . LYS A 1 327 ? 36.799 15.622 -46.913 1.00 84.56 327 LYS A N 1
ATOM 2562 C CA . LYS A 1 327 ? 35.921 16.225 -47.931 1.00 84.56 327 LYS A CA 1
ATOM 2563 C C . LYS A 1 327 ? 35.741 17.730 -47.720 1.00 84.56 327 LYS A C 1
ATOM 2565 O O . LYS A 1 327 ? 35.786 18.466 -48.699 1.00 84.56 327 LYS A O 1
ATOM 2570 N N . ALA A 1 328 ? 35.573 18.176 -46.475 1.00 80.44 328 ALA A N 1
ATOM 2571 C CA . ALA A 1 328 ? 35.444 19.595 -46.148 1.00 80.44 328 ALA A CA 1
ATOM 2572 C C . ALA A 1 328 ? 36.719 20.380 -46.506 1.00 80.44 328 ALA A C 1
ATOM 2574 O O . ALA A 1 328 ? 36.633 21.408 -47.173 1.00 80.44 328 ALA A O 1
ATOM 2575 N N . GLU A 1 329 ? 37.897 19.845 -46.173 1.00 82.81 329 GLU A N 1
ATOM 2576 C CA . GLU A 1 329 ? 39.197 20.444 -46.517 1.00 82.81 329 GLU A CA 1
ATOM 2577 C C . GLU A 1 329 ? 39.416 20.530 -48.040 1.00 82.81 329 GLU A C 1
ATOM 2579 O O . GLU A 1 329 ? 39.881 21.548 -48.554 1.00 82.81 329 GLU A O 1
ATOM 2584 N N . GLN A 1 330 ? 39.028 19.494 -48.799 1.00 78.56 330 GLN A N 1
ATOM 2585 C CA . GLN A 1 330 ? 39.090 19.522 -50.268 1.00 78.56 330 GLN A CA 1
ATOM 2586 C C . GLN A 1 330 ? 38.131 20.547 -50.890 1.00 78.56 330 GLN A C 1
ATOM 2588 O O . GLN A 1 330 ? 38.454 21.161 -51.910 1.00 78.56 330 GLN A O 1
ATOM 2593 N N . GLU A 1 331 ? 36.947 20.732 -50.306 1.00 79.69 331 GLU A N 1
ATOM 2594 C CA . GLU A 1 331 ? 35.974 21.720 -50.774 1.00 79.69 331 GLU A CA 1
ATOM 2595 C C . GLU A 1 331 ? 36.436 23.154 -50.474 1.00 79.69 331 GLU A C 1
ATOM 2597 O O . GLU A 1 331 ? 36.288 24.045 -51.312 1.00 79.69 331 GLU A O 1
ATOM 2602 N N . GLU A 1 332 ? 37.064 23.373 -49.319 1.00 78.75 332 GLU A N 1
ATOM 2603 C CA . GLU A 1 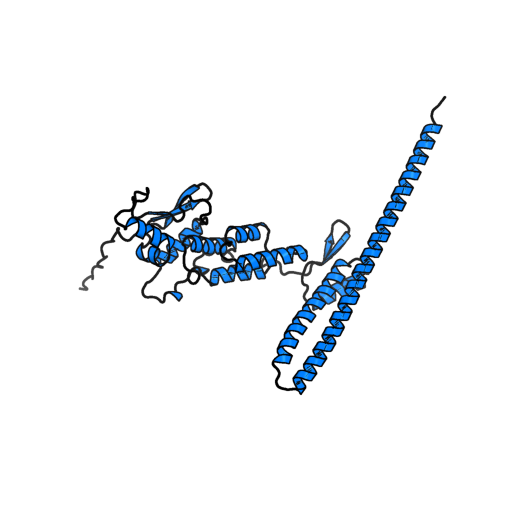332 ? 37.646 24.660 -48.937 1.00 78.75 332 GLU A CA 1
ATOM 2604 C C . GLU A 1 332 ? 38.840 25.035 -49.833 1.00 78.75 332 GLU A C 1
ATOM 2606 O O . GLU A 1 332 ? 38.904 26.155 -50.349 1.00 78.75 332 GLU A O 1
ATOM 2611 N N . ALA A 1 333 ? 39.718 24.073 -50.144 1.00 75.25 333 ALA A N 1
ATOM 2612 C CA . ALA A 1 333 ? 40.823 24.261 -51.087 1.00 75.25 333 ALA A CA 1
ATOM 2613 C C . ALA A 1 333 ? 40.343 24.607 -52.514 1.00 75.25 333 ALA A C 1
ATOM 2615 O O . ALA A 1 333 ? 40.943 25.446 -53.195 1.00 75.25 333 ALA A O 1
ATOM 2616 N N . ARG A 1 334 ? 39.225 24.016 -52.966 1.00 73.81 334 ARG A N 1
ATOM 2617 C CA . ARG A 1 334 ? 38.579 24.359 -54.249 1.00 73.81 334 ARG A CA 1
ATOM 2618 C C . ARG A 1 334 ? 37.992 25.772 -54.259 1.00 73.81 334 ARG A C 1
ATOM 2620 O O . ARG A 1 334 ? 38.090 26.460 -55.271 1.00 73.81 334 ARG A O 1
ATOM 2627 N N . LYS A 1 335 ? 37.415 26.231 -53.144 1.00 74.25 335 LYS A N 1
ATOM 2628 C CA . LYS A 1 335 ? 36.867 27.596 -53.021 1.00 74.25 335 LYS A CA 1
ATOM 2629 C C . LYS A 1 335 ? 37.967 28.663 -53.016 1.00 74.25 335 LYS A C 1
ATOM 2631 O O . LYS A 1 335 ? 37.769 29.740 -53.573 1.00 74.25 335 LYS A O 1
ATOM 2636 N N . GLN A 1 336 ? 39.141 28.369 -52.454 1.00 69.69 336 GLN A N 1
ATOM 2637 C CA . GLN A 1 336 ? 40.283 29.296 -52.463 1.00 69.69 336 GLN A CA 1
ATOM 2638 C C . GLN A 1 336 ? 40.928 29.455 -53.849 1.00 69.69 336 GLN A C 1
ATOM 2640 O O . GLN A 1 336 ? 41.424 30.533 -54.169 1.00 69.69 336 GLN A O 1
ATOM 2645 N N . SER A 1 337 ? 40.875 28.426 -54.698 1.00 64.00 337 SER A N 1
ATOM 2646 C CA . SER A 1 337 ? 41.442 28.445 -56.056 1.00 64.00 337 SER A CA 1
ATOM 2647 C C . SER A 1 337 ? 40.525 29.078 -57.120 1.00 64.00 337 SER A C 1
ATOM 2649 O O . SER A 1 337 ? 40.967 29.297 -58.244 1.00 64.00 337 SER A O 1
ATOM 2651 N N . GLN A 1 338 ? 39.280 29.428 -56.770 1.00 65.12 338 GLN A N 1
ATOM 2652 C CA . GLN A 1 338 ? 38.314 30.103 -57.654 1.00 65.12 338 GLN A CA 1
ATOM 2653 C C . GLN A 1 338 ? 38.163 31.614 -57.396 1.00 65.12 338 GLN A C 1
ATOM 2655 O O . GLN A 1 338 ? 37.336 32.255 -58.044 1.00 65.12 338 GLN A O 1
ATOM 2660 N N . LYS A 1 339 ? 38.940 32.217 -56.482 1.00 52.62 339 LYS A N 1
ATOM 2661 C CA . LYS A 1 339 ? 38.937 33.682 -56.324 1.00 52.62 339 LYS A CA 1
ATOM 2662 C C . LYS A 1 339 ? 39.567 34.341 -57.567 1.00 52.62 339 LYS A C 1
ATOM 2664 O O . LYS A 1 339 ? 40.741 34.077 -57.830 1.00 52.62 339 LYS A O 1
ATOM 2669 N N . PRO A 1 340 ? 38.831 35.180 -58.325 1.00 51.84 340 PRO A N 1
ATOM 2670 C CA . PRO A 1 340 ? 39.398 35.907 -59.454 1.00 51.84 340 PRO A CA 1
ATOM 2671 C C . PRO A 1 340 ? 40.406 36.943 -58.944 1.00 51.84 340 PRO A C 1
ATOM 2673 O O . PRO A 1 340 ? 40.183 37.548 -57.893 1.00 51.84 340 PRO A O 1
ATOM 2676 N N . LYS A 1 341 ? 41.517 37.094 -59.671 1.00 51.94 341 LYS A N 1
ATOM 2677 C CA . LYS A 1 341 ? 42.517 38.143 -59.435 1.00 51.94 341 LYS A CA 1
ATOM 2678 C C . LYS A 1 341 ? 41.985 39.521 -59.792 1.00 51.94 341 LYS A C 1
ATOM 2680 O O . LYS A 1 341 ? 41.246 39.602 -60.798 1.00 51.94 341 LYS A O 1
#

Foldseek 3Di:
DDDDDPPPPDPPPLLQFAWEWFQDPVRDTDTQAGRFGLVLLLVFFVLSVVLLVVCVDPPDDHPPPPDSRYDYLDDPDPPQQHADRNLSNLVSVLSSPDDPVDDPLVSADAQVSQPDDDVGDDLLSLLRNLLNSVSSVGDPSRSDPNSVVVLLVVLVVFADDPVVLVSCVRRVVVPVPSNVSNVVSNVVCVVVVDDDDPDPPPPPDFDFDQDPVRQTDTHDDDDPVVVVVVCVVCVVVVNNVRPLVVLLVVLVVLLVVLVVVLVVLVVVLVVDPDPVVSVVSVVVSVVSVVSNVVSVVVNVVSVVVVVVVVVVVVVVVVVVVVVVVVVVVVVVVVVVVPDDD

Solvent-accessible surface area (backbone atoms only — not comparable to full-atom values): 19826 Å² total; per-residue (Å²): 136,86,82,80,80,78,82,80,74,74,81,80,66,73,87,48,32,23,36,32,32,38,50,44,99,85,71,45,80,42,85,40,29,79,64,33,44,37,67,47,39,36,71,52,14,54,52,47,33,52,58,58,50,60,68,69,46,92,88,59,81,72,67,93,67,90,52,100,36,63,44,63,71,57,68,103,48,94,86,58,71,80,43,46,62,69,34,41,28,42,50,42,53,52,43,57,65,63,56,91,89,51,66,71,87,78,66,47,45,49,71,88,67,52,76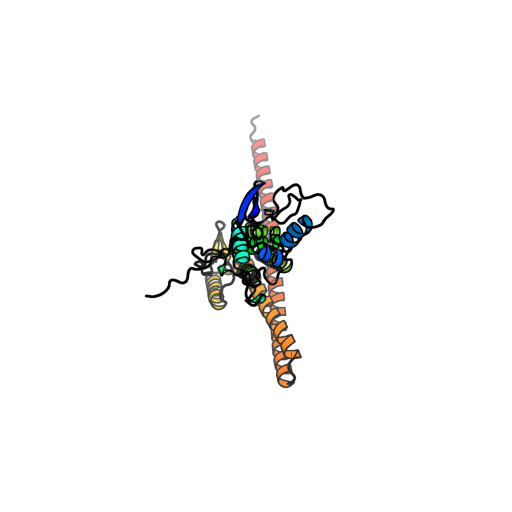,87,46,99,87,50,79,48,70,67,58,46,52,39,34,44,37,19,33,47,46,39,43,28,53,69,83,42,39,12,59,63,40,54,46,54,54,48,50,52,46,72,75,44,58,62,51,73,69,53,48,49,49,44,53,73,60,31,65,90,41,59,71,60,40,51,50,45,51,51,33,41,52,51,22,65,77,68,73,49,81,75,81,85,52,93,78,62,65,86,66,67,48,74,44,68,47,98,86,68,52,73,43,79,56,73,86,53,55,75,70,60,38,52,52,51,52,50,50,31,52,78,66,65,54,49,80,79,34,59,71,58,55,49,51,50,44,50,51,53,41,50,55,51,50,54,52,44,56,51,51,53,58,49,42,73,69,49,85,51,65,69,61,29,52,54,52,52,53,53,45,52,54,52,52,52,49,45,52,53,42,52,53,50,51,51,51,55,51,54,53,50,54,52,53,52,52,52,51,54,53,51,51,51,55,51,52,54,51,50,51,55,51,51,54,54,52,51,56,55,57,65,72,66,63,82,132